Protein AF-A0A7K6TTL5-F1 (afdb_monomer_lite)

Secondary structure (DSSP, 8-state):
-PPPP--SHHHHHHTTTS-----------PPPPPHHHHHHHHHHHHHHHHHHHHHHHHHHHHHHHHHHHHHHH--S---------------------HHHHHHHHHHHHHHTT--TTS-TTB---HHHHHHHHHHH--S-HHHHHHHHHHHHHHHH-SS-SS-EEEE----TTSSHHHHHHHHHHHHBTTGGGSTTEEEEEHHHHS--GGGHHHHHHHHHHHHHHHHHH-SS-EEEEETGGGS-HHHHHHHHHHHH-TT--S-EEEE-

Organism: NCBI:txid48278

Structure (mmCIF, N/CA/C/O backbone):
data_AF-A0A7K6TTL5-F1
#
_entry.id   AF-A0A7K6TTL5-F1
#
loop_
_atom_site.group_PDB
_atom_site.id
_atom_site.type_symbol
_atom_site.label_atom_id
_atom_site.label_alt_id
_atom_site.label_comp_id
_atom_site.label_asym_id
_atom_site.label_entity_id
_atom_site.label_seq_id
_atom_site.pdbx_PDB_ins_code
_atom_site.Cartn_x
_atom_site.Cartn_y
_atom_site.Cartn_z
_atom_site.occupancy
_atom_site.B_iso_or_equiv
_atom_site.auth_seq_id
_atom_site.auth_comp_id
_atom_site.auth_asym_id
_atom_site.auth_atom_id
_atom_site.pdbx_PDB_model_num
ATOM 1 N N . MET A 1 1 ? 19.265 16.851 22.547 1.00 34.81 1 MET A N 1
ATOM 2 C CA . MET A 1 1 ? 19.343 17.288 23.956 1.00 34.81 1 MET A CA 1
ATOM 3 C C . MET A 1 1 ? 18.020 16.967 24.633 1.00 34.81 1 MET A C 1
ATOM 5 O O . MET A 1 1 ? 16.991 17.367 24.108 1.00 34.81 1 MET A O 1
ATOM 9 N N . GLY A 1 2 ? 18.035 16.167 25.700 1.00 37.69 2 GLY A N 1
ATOM 10 C CA . GLY A 1 2 ? 16.818 15.722 26.390 1.00 37.69 2 GLY A CA 1
ATOM 11 C C . GLY A 1 2 ? 16.237 16.778 27.342 1.00 37.69 2 GLY A C 1
ATOM 12 O O . GLY A 1 2 ? 16.968 17.676 27.758 1.00 37.69 2 GLY A O 1
ATOM 13 N N . PRO A 1 3 ? 14.954 16.673 27.723 1.00 40.59 3 PRO A N 1
ATOM 14 C CA . PRO A 1 3 ? 14.406 17.420 28.847 1.00 40.59 3 PRO A CA 1
ATOM 15 C C . PRO A 1 3 ? 14.587 16.632 30.157 1.00 40.59 3 PRO A C 1
ATOM 17 O O . PRO A 1 3 ? 14.200 15.469 30.267 1.00 40.59 3 PRO A O 1
ATOM 20 N N . GLY A 1 4 ? 15.229 17.274 31.136 1.00 36.03 4 GLY A N 1
ATOM 21 C CA . GLY A 1 4 ? 15.532 16.728 32.458 1.00 36.03 4 GLY A CA 1
ATOM 22 C C . GLY A 1 4 ? 14.333 16.709 33.413 1.00 36.03 4 GLY A C 1
ATOM 23 O O . GLY A 1 4 ? 13.454 17.566 33.362 1.00 36.03 4 GLY A O 1
ATOM 24 N N . LEU A 1 5 ? 14.342 15.715 34.304 1.00 43.56 5 LEU A N 1
ATOM 25 C CA . LEU A 1 5 ? 13.434 15.552 35.442 1.00 43.56 5 LEU A CA 1
ATOM 26 C C . LEU A 1 5 ? 13.510 16.736 36.433 1.00 43.56 5 LEU A C 1
ATOM 28 O O . LEU A 1 5 ? 14.611 17.209 36.726 1.00 43.56 5 LEU A O 1
ATOM 32 N N . PRO A 1 6 ? 12.402 17.109 37.104 1.00 40.69 6 PRO A N 1
ATOM 33 C CA . PRO A 1 6 ? 12.443 17.919 38.314 1.00 40.69 6 PRO A CA 1
ATOM 34 C C . PRO A 1 6 ? 12.624 17.002 39.538 1.00 40.69 6 PRO A C 1
ATOM 36 O O . PRO A 1 6 ? 11.660 16.511 40.117 1.00 40.69 6 PRO A O 1
ATOM 39 N N . SER A 1 7 ? 13.868 16.763 39.961 1.00 54.72 7 SER A N 1
ATOM 40 C CA . SER A 1 7 ? 14.176 16.044 41.206 1.00 54.72 7 SER A CA 1
ATOM 41 C C . SER A 1 7 ? 15.107 16.881 42.072 1.00 54.72 7 SER A C 1
ATOM 43 O O . SER A 1 7 ? 16.302 16.971 41.811 1.00 54.72 7 SER A O 1
ATOM 45 N N . ARG A 1 8 ? 14.533 17.541 43.086 1.00 51.81 8 ARG A N 1
ATOM 46 C CA . ARG A 1 8 ? 15.260 17.997 44.289 1.00 51.81 8 ARG A CA 1
ATOM 47 C C . ARG A 1 8 ? 14.328 18.453 45.412 1.00 51.81 8 ARG A C 1
ATOM 49 O O . ARG A 1 8 ? 14.649 18.224 46.567 1.00 51.81 8 ARG A O 1
ATOM 56 N N . ARG A 1 9 ? 13.139 18.994 45.109 1.00 49.66 9 ARG A N 1
ATOM 57 C CA . ARG A 1 9 ? 12.147 19.351 46.150 1.00 49.66 9 ARG A CA 1
ATOM 58 C C . ARG A 1 9 ? 11.321 18.162 46.659 1.00 49.66 9 ARG A C 1
ATOM 60 O O . ARG A 1 9 ? 10.958 18.148 47.826 1.00 49.66 9 ARG A O 1
ATOM 67 N N . LEU A 1 10 ? 11.106 17.134 45.831 1.00 45.53 10 LEU A N 1
ATOM 68 C CA . LEU A 1 10 ? 10.392 15.911 46.232 1.00 45.53 10 LEU A CA 1
ATOM 69 C C . LEU A 1 10 ? 11.265 14.962 47.084 1.00 45.53 10 LEU A C 1
ATOM 71 O O . LEU A 1 10 ? 10.753 14.253 47.942 1.00 45.53 10 LEU A O 1
ATOM 75 N N . LEU A 1 11 ? 12.592 15.002 46.903 1.00 47.41 11 LEU A N 1
ATOM 76 C CA . LEU A 1 11 ? 13.547 14.184 47.666 1.00 47.41 11 LEU A CA 1
ATOM 77 C C . LEU A 1 11 ? 13.734 14.691 49.113 1.00 47.41 11 LEU A C 1
ATOM 79 O O . LEU A 1 11 ? 13.979 13.900 50.019 1.00 47.41 11 LEU A O 1
ATOM 83 N N . LEU A 1 12 ? 13.552 15.998 49.343 1.00 46.50 12 LEU A N 1
ATOM 84 C CA . LEU A 1 12 ? 13.621 16.624 50.672 1.00 46.50 12 LEU A CA 1
ATOM 85 C C . LEU A 1 12 ? 12.409 16.296 51.563 1.00 46.50 12 LEU A C 1
ATOM 87 O O . LEU A 1 12 ? 12.557 16.268 52.780 1.00 46.50 12 LEU A O 1
ATOM 91 N N . LEU A 1 13 ? 11.240 15.982 50.985 1.00 44.56 13 LEU A N 1
ATOM 92 C CA . LEU A 1 13 ? 10.090 15.483 51.755 1.00 44.56 13 LEU A CA 1
ATOM 93 C C . LEU A 1 13 ? 10.217 13.994 52.118 1.00 44.56 13 LEU A C 1
ATOM 95 O O . LEU A 1 13 ? 9.715 13.585 53.162 1.00 44.56 13 LEU A O 1
ATOM 99 N N . LEU A 1 14 ? 10.907 13.189 51.300 1.00 41.97 14 LEU A N 1
ATOM 100 C CA . LEU A 1 14 ? 11.105 11.761 51.581 1.00 41.97 14 LEU A CA 1
ATOM 101 C C . LEU A 1 14 ? 12.129 11.508 52.701 1.00 41.97 14 LEU A C 1
ATOM 103 O O . LEU A 1 14 ? 11.973 10.558 53.464 1.00 41.97 14 LEU A O 1
ATOM 107 N N . LEU A 1 15 ? 13.140 12.372 52.843 1.00 44.88 15 LEU A N 1
ATOM 108 C CA . LEU A 1 15 ? 14.163 12.256 53.893 1.00 44.88 15 LEU A CA 1
ATOM 109 C C . LEU A 1 15 ? 13.660 12.643 55.296 1.00 44.88 15 LEU A C 1
ATOM 111 O O . LEU A 1 15 ? 14.263 12.239 56.283 1.00 44.88 15 LEU A O 1
ATOM 115 N N . LEU A 1 16 ? 12.541 13.368 55.411 1.00 47.59 16 LEU A N 1
ATOM 116 C CA . LEU A 1 16 ? 11.907 13.665 56.706 1.00 47.59 16 LEU A CA 1
ATOM 117 C C . LEU A 1 16 ? 11.002 12.526 57.212 1.00 47.59 16 LEU A C 1
ATOM 119 O O . LEU A 1 16 ? 10.618 12.532 58.379 1.00 47.59 16 LEU A O 1
ATOM 123 N N . LEU A 1 17 ? 10.667 11.549 56.360 1.00 41.97 17 LEU A N 1
ATOM 124 C CA . LEU A 1 17 ? 9.760 10.442 56.696 1.00 41.97 17 LEU A CA 1
ATOM 125 C C . LEU A 1 17 ? 10.470 9.099 56.923 1.00 41.97 17 LEU A C 1
ATOM 127 O O . LEU A 1 17 ? 9.837 8.152 57.385 1.00 41.97 17 LEU A O 1
ATOM 131 N N . LEU A 1 18 ? 11.772 9.000 56.641 1.00 43.81 18 LEU A N 1
ATOM 132 C CA . LEU A 1 18 ? 12.538 7.762 56.779 1.00 43.81 18 LEU A CA 1
ATOM 133 C C . LEU A 1 18 ? 13.934 8.043 57.345 1.00 43.81 18 LEU A C 1
ATOM 135 O O . LEU A 1 18 ? 14.844 8.408 56.609 1.00 43.81 18 LEU A O 1
ATOM 139 N N . GLY A 1 19 ? 14.118 7.788 58.642 1.00 33.59 19 GLY A N 1
ATOM 140 C CA . GLY A 1 19 ? 15.441 7.485 59.194 1.00 33.59 19 GLY A CA 1
ATOM 141 C C . GLY A 1 19 ? 15.866 8.349 60.373 1.00 33.59 19 GLY A C 1
ATOM 142 O O . GLY A 1 19 ? 16.403 9.437 60.209 1.00 33.59 19 GLY A O 1
ATOM 143 N N . GLY A 1 20 ? 15.710 7.801 61.575 1.00 28.89 20 GLY A N 1
ATOM 144 C CA . GLY A 1 20 ? 16.320 8.340 62.782 1.00 28.89 20 GLY A CA 1
ATOM 145 C C . GLY A 1 20 ? 16.523 7.249 63.825 1.00 28.89 20 GLY A C 1
ATOM 146 O O . GLY A 1 20 ? 15.851 7.251 64.849 1.00 28.89 20 GLY A O 1
ATOM 147 N N . SER A 1 21 ? 17.423 6.300 63.553 1.00 28.41 21 SER A N 1
ATOM 148 C CA . SER A 1 21 ? 17.993 5.406 64.568 1.00 28.41 21 SER A CA 1
ATOM 149 C C . SER A 1 21 ? 19.502 5.281 64.362 1.00 28.41 21 SER A C 1
ATOM 151 O O . SER A 1 21 ? 19.946 4.968 63.261 1.00 28.41 21 SER A O 1
ATOM 153 N N . GLY A 1 22 ? 20.252 5.496 65.446 1.00 27.97 22 GLY A N 1
ATOM 154 C CA . GLY A 1 22 ? 21.584 4.927 65.666 1.00 27.97 22 GLY A CA 1
ATOM 155 C C . GLY A 1 22 ? 22.776 5.707 65.111 1.00 27.97 22 GLY A C 1
ATOM 156 O O . GLY A 1 22 ? 23.234 5.440 64.009 1.00 27.97 22 GLY A O 1
ATOM 157 N N . GLY A 1 23 ? 23.356 6.588 65.931 1.00 27.84 23 GLY A N 1
ATOM 158 C CA . GLY A 1 23 ? 24.676 7.179 65.693 1.00 27.84 23 GLY A CA 1
ATOM 159 C C . GLY A 1 23 ? 25.321 7.626 67.004 1.00 27.84 23 GLY A C 1
ATOM 160 O O . GLY A 1 23 ? 24.987 8.675 67.541 1.00 27.84 23 GLY A O 1
ATOM 161 N N . GLN A 1 24 ? 26.201 6.783 67.539 1.00 28.22 24 GLN A N 1
ATOM 162 C CA . GLN A 1 24 ? 26.961 6.954 68.776 1.00 28.22 24 GLN A CA 1
ATOM 163 C C . GLN A 1 24 ? 28.137 7.923 68.535 1.00 28.22 24 GLN A C 1
ATOM 165 O O . GLN A 1 24 ? 28.932 7.697 67.628 1.00 28.22 24 GLN A O 1
ATOM 170 N N . GLY A 1 25 ? 28.258 8.993 69.331 1.00 26.98 25 GLY A N 1
ATOM 171 C CA . GLY A 1 25 ? 29.358 9.957 69.202 1.00 26.98 25 GLY A CA 1
ATOM 172 C C . GLY A 1 25 ? 29.385 11.044 70.283 1.00 26.98 25 GLY A C 1
ATOM 173 O O . GLY A 1 25 ? 28.651 12.018 70.205 1.00 26.98 25 GLY A O 1
ATOM 174 N N . SER A 1 26 ? 30.275 10.845 71.262 1.00 28.95 26 SER A N 1
ATOM 175 C CA . SER A 1 26 ? 30.998 11.829 72.095 1.00 28.95 26 SER A CA 1
ATOM 176 C C . SER A 1 26 ? 30.256 12.935 72.879 1.00 28.95 26 SER A C 1
ATOM 178 O O . SER A 1 26 ? 29.696 13.881 72.335 1.00 28.95 26 SER A O 1
ATOM 180 N N . ARG A 1 27 ? 30.431 12.836 74.208 1.00 31.16 27 ARG A N 1
ATOM 181 C CA . ARG A 1 27 ? 30.258 13.826 75.290 1.00 31.16 27 ARG A CA 1
ATOM 182 C C . ARG A 1 27 ? 30.402 15.303 74.882 1.00 31.16 27 ARG A C 1
ATOM 184 O O . ARG A 1 27 ? 31.494 15.763 74.567 1.00 31.16 27 ARG A O 1
ATOM 191 N N . GLY A 1 28 ? 29.324 16.050 75.105 1.00 28.70 28 GLY A N 1
ATOM 192 C CA . GLY A 1 28 ? 29.318 17.485 75.383 1.00 28.70 28 GLY A CA 1
ATOM 193 C C . GLY A 1 28 ? 28.151 17.781 76.326 1.00 28.70 28 GLY A C 1
ATOM 194 O O . GLY A 1 28 ? 26.996 17.533 75.984 1.00 28.70 28 GLY A O 1
ATOM 195 N N . THR A 1 29 ? 28.456 18.210 77.546 1.00 34.69 29 THR A N 1
ATOM 196 C CA . THR A 1 29 ? 27.521 18.443 78.655 1.00 34.69 29 THR A CA 1
ATOM 197 C C . THR A 1 29 ? 26.552 19.581 78.312 1.00 34.69 29 THR A C 1
ATOM 199 O O . THR A 1 29 ? 26.979 20.722 78.153 1.00 34.69 29 THR A O 1
ATOM 202 N N . ARG A 1 30 ? 25.249 19.287 78.194 1.00 32.94 30 ARG A N 1
ATOM 203 C CA . ARG A 1 30 ? 24.174 20.296 78.144 1.00 32.94 30 ARG A CA 1
ATOM 204 C C . ARG A 1 30 ? 23.503 20.402 79.522 1.00 32.94 30 ARG A C 1
ATOM 206 O O . ARG A 1 30 ? 23.400 19.378 80.198 1.00 32.94 30 ARG A O 1
ATOM 213 N N . PRO A 1 31 ? 23.080 21.606 79.947 1.00 40.47 31 PRO A N 1
ATOM 214 C CA . PRO A 1 31 ? 22.427 21.812 81.238 1.00 40.47 31 PRO A CA 1
ATOM 215 C C . PRO A 1 31 ? 21.051 21.119 81.277 1.00 40.47 31 PRO A C 1
ATOM 217 O O . PRO A 1 31 ? 20.490 20.833 80.214 1.00 40.47 31 PRO A O 1
ATOM 220 N N . PRO A 1 32 ? 20.511 20.814 82.473 1.00 40.72 32 PRO A N 1
ATOM 221 C CA . PRO A 1 32 ? 19.217 20.151 82.594 1.00 40.72 32 PRO A CA 1
ATOM 222 C C . PRO A 1 32 ? 18.097 21.038 82.015 1.00 40.72 32 PRO A C 1
ATOM 224 O O . PRO A 1 32 ? 18.142 22.257 82.205 1.00 40.72 32 PRO A O 1
ATOM 227 N N . PRO A 1 33 ? 17.109 20.458 81.308 1.00 39.22 33 PRO A N 1
ATOM 228 C CA . PRO A 1 33 ? 15.993 21.219 80.763 1.00 39.22 33 PRO A CA 1
ATOM 229 C C . PRO A 1 33 ? 15.114 21.774 81.888 1.00 39.22 33 PRO A C 1
ATOM 231 O O . PRO A 1 33 ? 14.933 21.141 82.930 1.00 39.22 33 PRO A O 1
ATOM 234 N N . GLY A 1 34 ? 14.589 22.982 81.682 1.00 39.97 34 GLY A N 1
ATOM 235 C CA . GLY A 1 34 ? 13.719 23.652 82.645 1.00 39.97 34 GLY A CA 1
ATOM 236 C C . GLY A 1 34 ? 12.295 23.066 82.666 1.00 39.97 34 GLY A C 1
ATOM 237 O O . GLY A 1 34 ? 11.869 22.455 81.683 1.00 39.97 34 GLY A O 1
ATOM 238 N N . PRO A 1 35 ? 11.512 23.306 83.738 1.00 39.72 35 PRO A N 1
ATOM 239 C CA . PRO A 1 35 ? 10.173 22.726 83.936 1.00 39.72 35 PRO A CA 1
ATOM 240 C C . PRO A 1 35 ? 9.181 22.967 82.784 1.00 39.72 35 PRO A C 1
ATOM 242 O O . PRO A 1 35 ? 8.291 22.157 82.540 1.00 39.72 35 PRO A O 1
ATOM 245 N N . TRP A 1 36 ? 9.363 24.055 82.034 1.00 38.09 36 TRP A N 1
ATOM 246 C CA . TRP A 1 36 ? 8.477 24.485 80.949 1.00 38.09 36 TRP A CA 1
ATOM 247 C C . TRP A 1 36 ? 8.732 23.762 79.607 1.00 38.09 36 TRP A C 1
ATOM 249 O O . TRP A 1 36 ? 7.878 23.797 78.723 1.00 38.09 36 TRP A O 1
ATOM 259 N N . GLU A 1 37 ? 9.872 23.074 79.440 1.00 37.12 37 GLU A N 1
ATOM 260 C CA . GLU A 1 37 ? 10.184 22.274 78.237 1.00 37.12 37 GLU A CA 1
ATOM 261 C C . GLU A 1 37 ? 9.675 20.824 78.341 1.00 37.12 37 GLU A C 1
ATOM 263 O O . GLU A 1 37 ? 9.347 20.200 77.326 1.00 37.12 37 GLU A O 1
ATOM 268 N N . GLU A 1 38 ? 9.520 20.291 79.559 1.00 43.75 38 GLU A N 1
ATOM 269 C CA . GLU A 1 38 ? 8.966 18.947 79.781 1.00 43.75 38 GLU A CA 1
ATOM 270 C C . GLU A 1 38 ? 7.445 18.879 79.570 1.00 43.75 38 GLU A C 1
ATOM 272 O O . GLU A 1 38 ? 6.924 17.854 79.114 1.00 43.75 38 GLU A O 1
ATOM 277 N N . GLU A 1 39 ? 6.717 19.962 79.854 1.00 42.91 39 GLU A N 1
ATOM 278 C CA . GLU A 1 39 ? 5.260 20.016 79.688 1.00 42.91 39 GLU A CA 1
ATOM 279 C C . GLU A 1 39 ? 4.841 20.082 78.212 1.00 42.91 39 GLU A C 1
ATOM 281 O O . GLU A 1 39 ? 3.915 19.376 77.796 1.00 42.91 39 GLU A O 1
ATOM 286 N N . GLY A 1 40 ? 5.573 20.843 77.389 1.00 47.25 40 GLY A N 1
ATOM 287 C CA . GLY A 1 40 ? 5.339 20.929 75.944 1.00 47.25 40 GLY A CA 1
ATOM 288 C C . GLY A 1 40 ? 5.577 19.595 75.228 1.00 47.25 40 GLY A C 1
ATOM 289 O O . GLY A 1 40 ? 4.748 19.150 74.428 1.00 47.25 40 GLY A O 1
ATOM 290 N N . ALA A 1 41 ? 6.660 18.890 75.575 1.00 51.88 41 ALA A N 1
ATOM 291 C CA . ALA A 1 41 ? 6.960 17.566 75.026 1.00 51.88 41 ALA A CA 1
ATOM 292 C C . ALA A 1 41 ? 5.911 16.509 75.426 1.00 51.88 41 ALA A C 1
ATOM 294 O O . ALA A 1 41 ? 5.585 15.617 74.634 1.00 51.88 41 ALA A O 1
ATOM 295 N N . ARG A 1 42 ? 5.340 16.622 76.634 1.00 51.62 42 ARG A N 1
ATOM 296 C CA . ARG A 1 42 ? 4.280 15.739 77.146 1.00 51.62 42 ARG A CA 1
ATOM 297 C C . ARG A 1 42 ? 2.953 15.952 76.420 1.00 51.62 42 ARG A C 1
ATOM 299 O O . ARG A 1 42 ? 2.316 14.973 76.030 1.00 51.62 42 ARG A O 1
ATOM 306 N N . TRP A 1 43 ? 2.577 17.206 76.166 1.00 47.56 43 TRP A N 1
ATOM 307 C CA . TRP A 1 43 ? 1.372 17.562 75.408 1.00 47.56 43 TRP A CA 1
ATOM 308 C C . TRP A 1 43 ? 1.431 17.097 73.951 1.00 47.56 43 TRP A C 1
ATOM 310 O O . TRP A 1 43 ? 0.473 16.511 73.441 1.00 47.56 43 TRP A O 1
ATOM 320 N N . VAL A 1 44 ? 2.574 17.290 73.288 1.00 55.62 44 VAL A N 1
ATOM 321 C CA . VAL A 1 44 ? 2.788 16.822 71.910 1.00 55.62 44 VAL A CA 1
ATOM 322 C C . VAL A 1 44 ? 2.745 15.293 71.840 1.00 55.62 44 VAL A C 1
ATOM 324 O O . VAL A 1 44 ? 2.096 14.742 70.950 1.00 55.62 44 VAL A O 1
ATOM 327 N N . ARG A 1 45 ? 3.352 14.591 72.808 1.00 61.28 45 ARG A N 1
ATOM 328 C CA . ARG A 1 45 ? 3.333 13.120 72.875 1.00 61.28 45 ARG A CA 1
ATOM 329 C C . ARG A 1 45 ? 1.928 12.568 73.136 1.00 61.28 45 ARG A C 1
ATOM 331 O O . ARG A 1 45 ? 1.526 11.614 72.477 1.00 61.28 45 ARG A O 1
ATOM 338 N N . ALA A 1 46 ? 1.157 13.194 74.026 1.00 66.06 46 ALA A N 1
ATOM 339 C CA . ALA A 1 46 ? -0.230 12.809 74.295 1.00 66.06 46 ALA A CA 1
ATOM 340 C C . ALA A 1 46 ? -1.133 13.006 73.065 1.00 66.06 46 ALA A C 1
ATOM 342 O O . ALA A 1 46 ? -1.933 12.133 72.727 1.00 66.06 46 ALA A O 1
ATOM 343 N N . ARG A 1 47 ? -0.964 14.123 72.346 1.00 61.09 47 ARG A N 1
ATOM 344 C CA . ARG A 1 47 ? -1.712 14.417 71.117 1.00 61.09 47 ARG A CA 1
ATOM 345 C C . ARG A 1 47 ? -1.320 13.478 69.971 1.00 61.09 47 ARG A C 1
ATOM 347 O O . ARG A 1 47 ? -2.194 13.036 69.229 1.00 61.09 47 ARG A O 1
ATOM 354 N N . TYR A 1 48 ? -0.043 13.110 69.870 1.00 51.12 48 TYR A N 1
ATOM 355 C CA . TYR A 1 48 ? 0.444 12.108 68.919 1.00 51.12 48 TYR A CA 1
ATOM 356 C C . TYR A 1 48 ? -0.133 10.713 69.202 1.00 51.12 48 TYR A C 1
ATOM 358 O O . TYR A 1 48 ? -0.640 10.067 68.288 1.00 51.12 48 TYR A O 1
ATOM 366 N N . GLU A 1 49 ? -0.148 10.268 70.462 1.00 68.62 49 GLU A N 1
ATOM 367 C CA . GLU A 1 49 ? -0.740 8.977 70.843 1.00 68.62 49 GLU A CA 1
ATOM 368 C C . GLU A 1 49 ? -2.268 8.946 70.653 1.00 68.62 49 GLU A C 1
ATOM 370 O O . GLU A 1 49 ? -2.825 7.931 70.227 1.00 68.62 49 GLU A O 1
ATOM 375 N N . ALA A 1 50 ? -2.962 10.067 70.873 1.00 64.81 50 ALA A N 1
ATOM 376 C CA . ALA A 1 50 ? -4.393 10.184 70.588 1.00 64.81 50 ALA A CA 1
ATOM 377 C C . ALA A 1 50 ? -4.694 10.075 69.081 1.00 64.81 50 ALA A C 1
ATOM 379 O O . ALA A 1 50 ? -5.583 9.323 68.678 1.00 64.81 50 ALA A O 1
ATOM 380 N N . VAL A 1 51 ? -3.916 10.764 68.239 1.00 58.34 51 VAL A N 1
ATOM 381 C CA . VAL A 1 51 ? -4.039 10.685 66.773 1.00 58.34 51 VAL A CA 1
ATOM 382 C C . VAL A 1 51 ? -3.670 9.288 66.265 1.00 58.34 51 VAL A C 1
ATOM 384 O O . VAL A 1 51 ? -4.354 8.752 65.397 1.00 58.34 51 VAL A O 1
ATOM 387 N N . LYS A 1 52 ? -2.658 8.640 66.852 1.00 59.91 52 LYS A N 1
ATOM 388 C CA . LYS A 1 52 ? -2.261 7.261 66.535 1.00 59.91 52 LYS A CA 1
ATOM 389 C C . LYS A 1 52 ? -3.350 6.245 66.885 1.00 59.91 52 LYS A C 1
ATOM 391 O O . LYS A 1 52 ? -3.596 5.338 66.093 1.00 59.91 52 LYS A O 1
ATOM 396 N N . LYS A 1 53 ? -4.055 6.412 68.011 1.00 64.75 53 LYS A N 1
ATOM 397 C CA . LYS A 1 53 ? -5.230 5.587 68.350 1.00 64.75 53 LYS A CA 1
ATOM 398 C C . LYS A 1 53 ? -6.376 5.771 67.352 1.00 64.75 53 LYS A C 1
ATOM 400 O O . LYS A 1 53 ? -6.963 4.780 66.926 1.00 64.75 53 LYS A O 1
ATOM 405 N N . GLN A 1 54 ? -6.659 7.008 66.941 1.00 57.94 54 GLN A N 1
ATOM 406 C CA . GLN A 1 54 ? -7.703 7.306 65.951 1.00 57.94 54 GLN A CA 1
ATOM 407 C C . GLN A 1 54 ? -7.353 6.741 64.563 1.00 57.94 54 GLN A C 1
ATOM 409 O O . GLN A 1 54 ? -8.177 6.080 63.936 1.00 57.94 54 GLN A O 1
ATOM 414 N N . LEU A 1 55 ? -6.102 6.892 64.117 1.00 48.38 55 LEU A N 1
ATOM 415 C CA . LEU A 1 55 ? -5.604 6.293 62.873 1.00 48.38 55 LEU A CA 1
ATOM 416 C C . LEU A 1 55 ? -5.561 4.759 62.935 1.00 48.38 55 LEU A C 1
ATOM 418 O O . LEU A 1 55 ? -5.807 4.102 61.928 1.00 48.38 55 LEU A O 1
ATOM 422 N N . GLY A 1 56 ? -5.299 4.177 64.109 1.00 50.69 56 GLY A N 1
ATOM 423 C CA . GLY A 1 56 ? -5.386 2.735 64.344 1.00 50.69 56 GLY A CA 1
ATOM 424 C C . GLY A 1 56 ? -6.813 2.197 64.205 1.00 50.69 56 GLY A C 1
ATOM 425 O O . GLY A 1 56 ? -7.004 1.146 63.596 1.00 50.69 56 GLY A O 1
ATOM 426 N N . ALA A 1 57 ? -7.814 2.940 64.688 1.00 56.41 57 ALA A N 1
ATOM 427 C CA . ALA A 1 57 ? -9.227 2.595 64.529 1.00 56.41 57 ALA A CA 1
ATOM 428 C C . ALA A 1 57 ? -9.685 2.703 63.063 1.00 56.41 57 ALA A C 1
ATOM 430 O O . ALA A 1 57 ? -10.307 1.778 62.544 1.00 56.41 57 ALA A O 1
ATOM 431 N N . VAL A 1 58 ? -9.293 3.769 62.354 1.00 53.81 58 VAL A N 1
ATOM 432 C CA . VAL A 1 58 ? -9.562 3.919 60.909 1.00 53.81 58 VAL A CA 1
ATOM 433 C C . VAL A 1 58 ? -8.835 2.841 60.091 1.00 53.81 58 VAL A C 1
ATOM 435 O O . VAL A 1 58 ? -9.396 2.279 59.150 1.00 53.8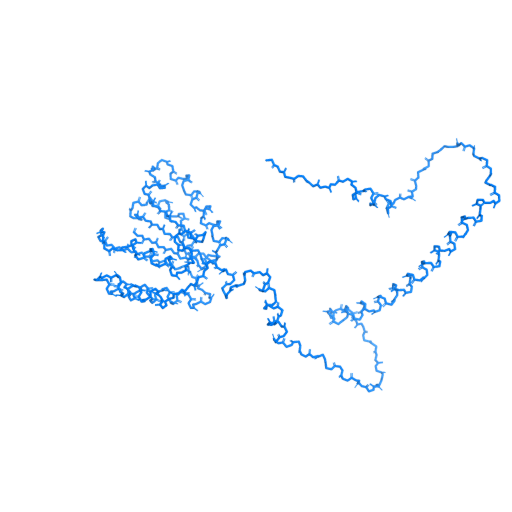1 58 VAL A O 1
ATOM 438 N N . GLY A 1 59 ? -7.611 2.482 60.485 1.00 52.69 59 GLY A N 1
ATOM 439 C CA . GLY A 1 59 ? -6.849 1.386 59.891 1.00 52.69 59 GLY A CA 1
ATOM 440 C C . GLY A 1 59 ? -7.481 0.010 60.126 1.00 52.69 59 GLY A C 1
ATOM 441 O O . GLY A 1 59 ? -7.429 -0.835 59.236 1.00 52.69 59 GLY A O 1
ATOM 442 N N . ALA A 1 60 ? -8.110 -0.216 61.282 1.00 58.22 60 ALA A N 1
ATOM 443 C CA . ALA A 1 60 ? -8.806 -1.464 61.598 1.00 58.22 60 ALA A CA 1
ATOM 444 C C . ALA A 1 60 ? -10.106 -1.627 60.791 1.00 58.22 60 ALA A C 1
ATOM 446 O O . ALA A 1 60 ? -10.341 -2.697 60.229 1.00 58.22 60 ALA A O 1
ATOM 447 N N . VAL A 1 61 ? -10.893 -0.553 60.652 1.00 58.22 61 VAL A N 1
ATOM 448 C CA . VAL A 1 61 ? -12.110 -0.535 59.817 1.00 58.22 61 VAL A CA 1
ATOM 449 C C . VAL A 1 61 ? -11.760 -0.725 58.336 1.00 58.22 61 VAL A C 1
ATOM 451 O O . VAL A 1 61 ? -12.405 -1.502 57.632 1.00 58.22 61 VAL A O 1
ATOM 454 N N . SER A 1 62 ? -10.677 -0.092 57.875 1.00 61.72 62 SER A N 1
ATOM 455 C CA . SER A 1 62 ? -10.148 -0.273 56.518 1.00 61.72 62 SER A CA 1
ATOM 456 C C . SER A 1 62 ? -9.709 -1.721 56.266 1.00 61.72 62 SER A C 1
ATOM 458 O O . SER A 1 62 ? -10.061 -2.301 55.241 1.00 61.72 62 SER A O 1
ATOM 460 N N . ARG A 1 63 ? -9.017 -2.366 57.217 1.00 60.31 63 ARG A N 1
ATOM 461 C CA . ARG A 1 63 ? -8.583 -3.768 57.071 1.00 60.31 63 ARG A CA 1
ATOM 462 C C . ARG A 1 63 ? -9.743 -4.745 56.927 1.00 60.31 63 ARG A C 1
ATOM 464 O O . ARG A 1 63 ? -9.643 -5.628 56.085 1.00 60.31 63 ARG A O 1
ATOM 471 N N . GLN A 1 64 ? -10.828 -4.587 57.685 1.00 64.88 64 GLN A N 1
ATOM 472 C CA . GLN A 1 64 ? -12.001 -5.462 57.543 1.00 64.88 64 GLN A CA 1
ATOM 473 C C . GLN A 1 64 ? -12.661 -5.310 56.170 1.00 64.88 64 GLN A C 1
ATOM 475 O O . GLN A 1 64 ? -13.027 -6.306 55.546 1.00 64.88 64 GLN A O 1
ATOM 480 N N . TYR A 1 65 ? -12.744 -4.079 55.660 1.00 69.19 65 TYR A N 1
ATOM 481 C CA . TYR A 1 65 ? -13.257 -3.822 54.318 1.00 69.19 65 TYR A CA 1
ATOM 482 C C . TYR A 1 65 ? -12.359 -4.439 53.234 1.00 69.19 65 TYR A C 1
ATOM 484 O O . TYR A 1 65 ? -12.851 -5.137 52.349 1.00 69.19 65 TYR A O 1
ATOM 492 N N . TRP A 1 66 ? -11.037 -4.259 53.338 1.00 60.56 66 TRP A N 1
ATOM 493 C CA . TRP A 1 66 ? -10.071 -4.831 52.394 1.00 60.56 66 TRP A CA 1
ATOM 494 C C . TRP A 1 66 ? -9.978 -6.357 52.469 1.00 60.56 66 TRP A C 1
ATOM 496 O O . TRP A 1 66 ? -9.785 -6.986 51.436 1.00 60.56 66 TRP A O 1
ATOM 506 N N . GLN A 1 67 ? -10.166 -6.970 53.640 1.00 66.88 67 GLN A N 1
ATOM 507 C CA . GLN A 1 67 ? -10.239 -8.428 53.791 1.00 66.88 67 GLN A CA 1
ATOM 508 C C . GLN A 1 67 ? -11.50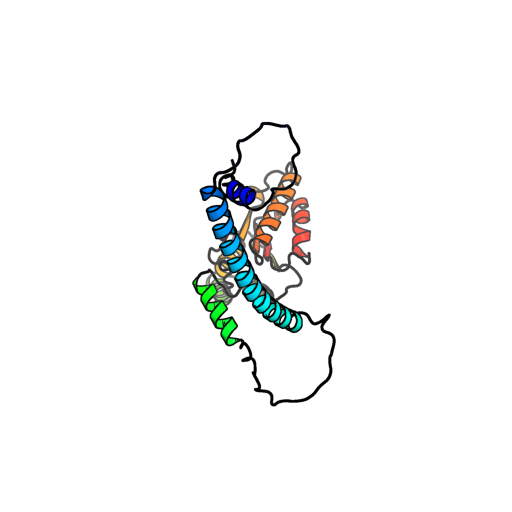6 -9.004 53.146 1.00 66.88 67 GLN A C 1
ATOM 510 O O . GLN A 1 67 ? -11.428 -10.009 52.443 1.00 66.88 67 GLN A O 1
ATOM 515 N N . TYR A 1 68 ? -12.654 -8.339 53.315 1.00 70.62 68 TYR A N 1
ATOM 516 C CA . TYR A 1 68 ? -13.898 -8.724 52.644 1.00 70.62 68 TYR A CA 1
ATOM 517 C C . TYR A 1 68 ? -13.777 -8.614 51.117 1.00 70.62 68 TYR A C 1
ATOM 519 O O . TYR A 1 68 ? -14.152 -9.533 50.392 1.00 70.62 68 TYR A O 1
ATOM 527 N N . LEU A 1 69 ? -13.201 -7.515 50.622 1.00 65.44 69 LEU A N 1
ATOM 528 C CA . LEU A 1 69 ? -12.966 -7.307 49.191 1.00 65.44 69 LEU A CA 1
ATOM 529 C C . LEU A 1 69 ? -11.945 -8.301 48.624 1.00 65.44 69 LEU A C 1
ATOM 531 O O . LEU A 1 69 ? -12.167 -8.837 47.542 1.00 65.44 69 LEU A O 1
ATOM 535 N N . ALA A 1 70 ? -10.875 -8.597 49.364 1.00 63.38 70 ALA A N 1
ATOM 536 C CA . ALA A 1 70 ? -9.869 -9.575 48.966 1.00 63.38 70 ALA A CA 1
ATOM 537 C C . ALA A 1 70 ? -10.447 -10.997 48.877 1.00 63.38 70 ALA A C 1
ATOM 539 O O . ALA A 1 70 ? -10.268 -11.620 47.838 1.00 63.38 70 ALA A O 1
ATOM 540 N N . CYS A 1 71 ? -11.215 -11.475 49.872 1.00 67.62 71 CYS A N 1
ATOM 541 C CA . CYS A 1 71 ? -11.884 -12.790 49.787 1.00 67.62 71 CYS A CA 1
ATOM 542 C C . CYS A 1 71 ? -12.927 -12.848 48.651 1.00 67.62 71 CYS A C 1
ATOM 544 O O . CYS A 1 71 ? -13.211 -13.925 48.133 1.00 67.62 71 CYS A O 1
ATOM 546 N N . ARG A 1 72 ? -13.533 -11.714 48.258 1.00 65.50 72 ARG A N 1
ATOM 547 C CA . ARG A 1 72 ? -14.536 -11.671 47.175 1.00 65.50 72 ARG A CA 1
ATOM 548 C C . ARG A 1 72 ? -13.915 -11.627 45.774 1.00 65.50 72 ARG A C 1
ATOM 550 O O . ARG A 1 72 ? -14.589 -11.984 44.813 1.00 65.50 72 ARG A O 1
ATOM 557 N N . VAL A 1 73 ? -12.666 -11.171 45.656 1.00 63.69 73 VAL A N 1
ATOM 558 C CA . VAL A 1 73 ? -11.949 -11.020 44.376 1.00 63.69 73 VAL A CA 1
ATOM 559 C C . VAL A 1 73 ? -10.932 -12.145 44.148 1.00 63.69 73 VAL A C 1
ATOM 561 O O . VAL A 1 73 ? -10.731 -12.545 43.006 1.00 63.69 73 VAL A O 1
ATOM 564 N N . TRP A 1 74 ? -10.324 -12.688 45.204 1.00 53.44 74 TRP A N 1
ATOM 565 C CA . TRP A 1 74 ? -9.338 -13.770 45.138 1.00 53.44 74 TRP A CA 1
ATOM 566 C C . TRP A 1 74 ? -9.797 -14.951 46.000 1.00 53.44 74 TRP A C 1
ATOM 568 O O . TRP A 1 74 ? -10.001 -14.806 47.202 1.00 53.44 74 TRP A O 1
ATOM 578 N N . GLN A 1 75 ? -9.984 -16.120 45.381 1.00 45.47 75 GLN A N 1
ATOM 579 C CA . GLN A 1 75 ? -10.698 -17.246 45.998 1.00 45.47 75 GLN A CA 1
ATOM 580 C C . GLN A 1 75 ? -9.824 -18.210 46.822 1.00 45.47 75 GLN A C 1
ATOM 582 O O . GLN A 1 75 ? -10.359 -19.126 47.440 1.00 45.47 75 GLN A O 1
ATOM 587 N N . GLU A 1 76 ? -8.503 -18.033 46.876 1.00 42.25 76 GLU A N 1
ATOM 588 C CA . GLU A 1 76 ? -7.622 -18.976 47.579 1.00 42.25 76 GLU A CA 1
ATOM 589 C C . GLU A 1 76 ? -7.174 -18.431 48.941 1.00 42.25 76 GLU A C 1
ATOM 591 O O . GLU A 1 76 ? -6.246 -17.629 49.030 1.00 42.25 76 GLU A O 1
ATOM 596 N N . GLY A 1 77 ? -7.848 -18.874 50.012 1.00 47.31 77 GLY A N 1
ATOM 597 C CA . GLY A 1 77 ? -7.346 -18.716 51.385 1.00 47.31 77 GLY A CA 1
ATOM 598 C C . GLY A 1 77 ? -8.364 -18.466 52.503 1.00 47.31 77 GLY A C 1
ATOM 599 O O . GLY A 1 77 ? -7.943 -18.296 53.645 1.00 47.31 77 GLY A O 1
ATOM 600 N N . CYS A 1 78 ? -9.674 -18.431 52.243 1.00 56.09 78 CYS A N 1
ATOM 601 C CA . CYS A 1 78 ? -10.654 -18.124 53.294 1.00 56.09 78 CYS A CA 1
ATOM 602 C C . CYS A 1 78 ? -11.202 -19.435 53.905 1.00 56.09 78 CYS A C 1
ATOM 604 O O . CYS A 1 78 ? -12.004 -20.129 53.288 1.00 56.09 78 CYS A O 1
ATOM 606 N N . GLN A 1 79 ? -10.712 -19.803 55.099 1.00 40.00 79 GLN A N 1
ATOM 607 C CA . GLN A 1 79 ? -11.138 -20.993 55.855 1.00 40.00 79 GLN A CA 1
ATOM 608 C C . GLN A 1 79 ? -12.617 -20.912 56.266 1.00 40.00 79 GLN A C 1
ATOM 610 O O . GLN A 1 79 ? -13.066 -19.913 56.827 1.00 40.00 79 GLN A O 1
ATOM 615 N N . GLU A 1 80 ? -13.353 -21.995 56.016 1.00 42.19 80 GLU A N 1
ATOM 616 C CA . GLU A 1 80 ? -14.763 -22.165 56.370 1.00 42.19 80 GLU A CA 1
ATOM 617 C C . GLU A 1 80 ? -14.954 -22.323 57.890 1.00 42.19 80 GLU A C 1
ATOM 619 O O . GLU A 1 80 ? -14.395 -23.227 58.512 1.00 42.19 80 GLU A O 1
ATOM 624 N N . GLN A 1 81 ? -15.811 -21.492 58.491 1.00 32.28 81 GLN A N 1
ATOM 625 C CA . GLN A 1 81 ? -16.468 -21.802 59.766 1.00 32.28 81 GLN A CA 1
ATOM 626 C C . GLN A 1 81 ? -17.989 -21.875 59.549 1.00 32.28 81 GLN A C 1
ATOM 628 O O . GLN A 1 81 ? -18.573 -21.024 58.878 1.00 32.28 81 GLN A O 1
ATOM 633 N N . LYS A 1 82 ? -18.593 -22.950 60.075 1.00 29.89 82 LYS A N 1
ATOM 634 C CA . LYS A 1 82 ? -19.966 -23.432 59.832 1.00 29.89 82 LYS A CA 1
ATOM 635 C C . LYS A 1 82 ? -21.072 -22.579 60.492 1.00 29.89 82 LYS A C 1
ATOM 637 O O . LYS A 1 82 ? -20.946 -22.215 61.653 1.00 29.89 82 LYS A O 1
ATOM 642 N N . GLU A 1 83 ? -22.135 -22.360 59.702 1.00 31.42 83 GLU A N 1
ATOM 643 C CA . GLU A 1 83 ? -23.594 -22.160 59.945 1.00 31.42 83 GLU A CA 1
ATOM 644 C C . GLU A 1 83 ? -24.126 -21.742 61.335 1.00 31.42 83 GLU A C 1
ATOM 646 O O . GLU A 1 83 ? -23.811 -22.354 62.346 1.00 31.42 83 GLU A O 1
ATOM 651 N N . GLN A 1 84 ? -25.038 -20.757 61.438 1.00 26.80 84 GLN A N 1
ATOM 652 C CA . GLN A 1 84 ? -26.483 -20.915 61.141 1.00 26.80 84 GLN A CA 1
ATOM 653 C C . GLN A 1 84 ? -27.239 -19.579 60.824 1.00 26.80 84 GLN A C 1
ATOM 655 O O . GLN A 1 84 ? -26.669 -18.501 60.980 1.00 26.80 84 GLN A O 1
ATOM 660 N N . PRO A 1 85 ? -28.500 -19.631 60.318 1.00 35.75 85 PRO A N 1
ATOM 661 C CA . PRO A 1 85 ? -29.018 -18.760 59.255 1.00 35.75 85 PRO A CA 1
ATOM 662 C C . PRO A 1 85 ? -29.841 -17.548 59.728 1.00 35.75 85 PRO A C 1
ATOM 664 O O . PRO A 1 85 ? -30.680 -17.642 60.619 1.00 35.75 85 PRO A O 1
ATOM 667 N N . SER A 1 86 ? -29.685 -16.421 59.032 1.00 27.50 86 SER A N 1
ATOM 668 C CA . SER A 1 86 ? -30.542 -15.234 59.146 1.00 27.50 86 SER A CA 1
ATOM 669 C C . SER A 1 86 ? -30.860 -14.673 57.744 1.00 27.50 86 SER A C 1
ATOM 671 O O . SER A 1 86 ? -30.123 -14.948 56.788 1.00 27.50 86 SER A O 1
ATOM 673 N N . PRO A 1 87 ? -32.013 -13.998 57.559 1.00 31.91 87 PRO A N 1
ATOM 674 C CA . PRO A 1 87 ? -32.644 -13.830 56.253 1.00 31.91 87 PRO A CA 1
ATOM 675 C C . PRO A 1 87 ? -31.795 -12.935 55.354 1.00 31.91 87 PRO A C 1
ATOM 677 O O . PRO A 1 87 ? -31.490 -11.798 55.703 1.00 31.91 87 PRO A O 1
ATOM 680 N N . ARG A 1 88 ? -31.420 -13.457 54.183 1.00 31.05 88 ARG A N 1
ATOM 681 C CA . ARG A 1 88 ? -30.658 -12.731 53.163 1.00 31.05 88 ARG A CA 1
ATOM 682 C C . ARG A 1 88 ? -31.474 -11.516 52.694 1.00 31.05 88 ARG A C 1
ATOM 684 O O . ARG A 1 88 ? -32.494 -11.728 52.039 1.00 31.05 88 ARG A O 1
ATOM 691 N N . PRO A 1 89 ? -31.027 -10.262 52.888 1.00 35.62 89 PRO A N 1
ATOM 692 C CA . PRO A 1 89 ? -31.389 -9.218 51.950 1.00 35.62 89 PRO A CA 1
ATOM 693 C C . PRO A 1 89 ? -30.603 -9.554 50.686 1.00 35.62 89 PRO A C 1
ATOM 695 O O . PRO A 1 89 ? -29.373 -9.463 50.655 1.00 35.62 89 PRO A O 1
ATOM 698 N N . GLY A 1 90 ? -31.308 -10.060 49.679 1.00 36.06 90 GLY A N 1
ATOM 699 C CA . GLY A 1 90 ? -30.752 -10.303 48.360 1.00 36.06 90 GLY A CA 1
ATOM 700 C C . GLY A 1 90 ? -30.283 -8.985 47.764 1.00 36.06 90 GLY A C 1
ATOM 701 O O . GLY A 1 90 ? -31.037 -8.309 47.076 1.00 36.06 90 GLY A O 1
ATOM 702 N N . TRP A 1 91 ? -29.027 -8.623 48.009 1.00 33.19 91 TRP A N 1
ATOM 703 C CA . TRP A 1 91 ? -28.328 -7.664 47.172 1.00 33.19 91 TRP A CA 1
ATOM 704 C C . TRP A 1 91 ? -28.007 -8.388 45.870 1.00 33.19 91 TRP A C 1
ATOM 706 O O . TRP A 1 91 ? -26.922 -8.942 45.686 1.00 33.19 91 TRP A O 1
ATOM 716 N N . SER A 1 92 ? -28.989 -8.424 44.973 1.00 41.22 92 SER A N 1
ATOM 717 C CA . SER A 1 92 ? -28.718 -8.549 43.553 1.00 41.22 92 SER A CA 1
ATOM 718 C C . SER A 1 92 ? -27.787 -7.393 43.205 1.00 41.22 92 SER A C 1
ATOM 720 O O . SER A 1 92 ? -28.219 -6.240 43.163 1.00 41.22 92 SER A O 1
ATOM 722 N N . LEU A 1 93 ? -26.495 -7.685 43.025 1.00 41.97 93 LEU A N 1
ATOM 723 C CA . LEU A 1 93 ? -25.619 -6.778 42.295 1.00 41.97 93 LEU A CA 1
ATOM 724 C C . LEU A 1 93 ? -26.373 -6.453 41.004 1.00 41.97 93 LEU A C 1
ATOM 726 O O . LEU A 1 93 ? -26.743 -7.407 40.307 1.00 41.97 93 LEU A O 1
ATOM 730 N N . PRO A 1 94 ? -26.679 -5.174 40.709 1.00 46.06 94 PRO A N 1
ATOM 731 C CA . PRO A 1 94 ? -27.233 -4.855 39.414 1.00 46.06 94 PRO A CA 1
ATOM 732 C C . PRO A 1 94 ? -26.211 -5.399 38.433 1.00 46.06 94 PRO A C 1
ATOM 734 O O . PRO A 1 94 ? -25.023 -5.074 38.525 1.00 46.06 94 PRO A O 1
ATOM 737 N N . LEU A 1 95 ? -26.670 -6.333 37.603 1.00 51.25 95 LEU A N 1
ATOM 738 C CA . LEU A 1 95 ? -25.956 -6.807 36.437 1.00 51.25 95 LEU A CA 1
ATOM 739 C C . LEU A 1 95 ? -25.361 -5.542 35.818 1.00 51.25 95 LEU A C 1
ATOM 741 O O . LEU A 1 95 ? -26.119 -4.669 35.396 1.00 51.25 95 LEU A O 1
ATOM 745 N N . VAL A 1 96 ? -24.042 -5.367 35.920 1.00 52.72 96 VAL A N 1
ATOM 746 C CA . VAL A 1 96 ? -23.353 -4.212 35.348 1.00 52.72 96 VAL A CA 1
ATOM 747 C C . VAL A 1 96 ? -23.543 -4.387 33.854 1.00 5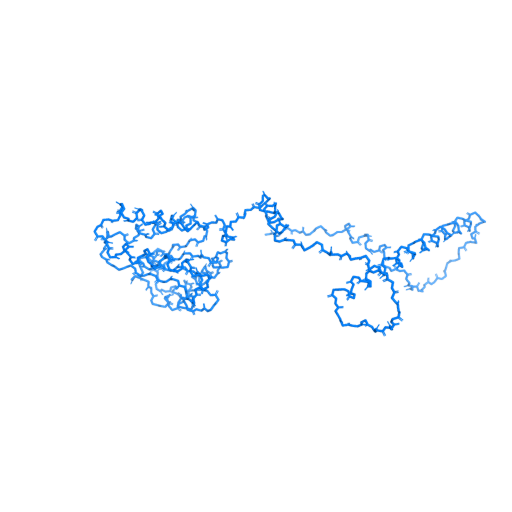2.72 96 VAL A C 1
ATOM 749 O O . VAL A 1 96 ? -22.864 -5.190 33.217 1.00 52.72 96 VAL A O 1
ATOM 752 N N . GLY A 1 97 ? -24.617 -3.779 33.360 1.00 57.50 97 GLY A N 1
ATOM 753 C CA . GLY A 1 97 ? -25.151 -4.044 32.043 1.00 57.50 97 GLY A CA 1
ATOM 754 C C . GLY A 1 97 ? -24.149 -3.606 30.996 1.00 57.50 97 GLY A C 1
ATOM 755 O O . GLY A 1 97 ? -23.360 -2.682 31.215 1.00 57.50 97 GLY A O 1
ATOM 756 N N . GLN A 1 98 ? -24.221 -4.245 29.833 1.00 57.59 98 GLN A N 1
ATOM 757 C CA . GLN A 1 98 ? -23.542 -3.782 28.623 1.00 57.59 98 GLN A CA 1
ATOM 758 C C . GLN A 1 98 ? -23.764 -2.269 28.397 1.00 57.59 98 GLN A C 1
ATOM 760 O O . GLN A 1 98 ? -22.844 -1.577 27.970 1.00 57.59 98 GLN A O 1
ATOM 765 N N . ASP A 1 99 ? -24.913 -1.740 28.828 1.00 60.28 99 ASP A N 1
ATOM 766 C CA . ASP A 1 99 ? -25.285 -0.322 28.776 1.00 60.28 99 ASP A CA 1
ATOM 767 C C . ASP A 1 99 ? -24.322 0.624 29.522 1.00 60.28 99 ASP A C 1
ATOM 769 O O . ASP A 1 99 ? -24.041 1.724 29.048 1.00 60.28 99 ASP A O 1
ATOM 773 N N . TYR A 1 100 ? -23.754 0.219 30.665 1.00 72.31 100 TYR A N 1
ATOM 774 C CA . TYR A 1 100 ? -22.786 1.060 31.390 1.00 72.31 100 TYR A CA 1
ATOM 775 C C . TYR A 1 100 ? -21.431 1.118 30.674 1.00 72.31 100 TYR A C 1
ATOM 777 O O . TYR A 1 100 ? -20.776 2.162 30.676 1.00 72.31 100 TYR A O 1
ATOM 785 N N . LEU A 1 101 ? -21.015 0.015 30.041 1.00 72.31 101 LEU A N 1
ATOM 786 C CA . LEU A 1 101 ? -19.793 -0.030 29.233 1.00 72.31 101 LEU A CA 1
ATOM 787 C C . LEU A 1 101 ? -19.929 0.830 27.972 1.00 72.31 101 LEU A C 1
ATOM 789 O O . LEU A 1 101 ? -18.988 1.542 27.628 1.00 72.31 101 LEU A O 1
ATOM 793 N N . GLU A 1 102 ? -21.098 0.822 27.332 1.00 66.38 102 GLU A N 1
ATOM 794 C CA . GLU A 1 102 ? -21.428 1.686 26.192 1.00 66.38 102 GLU A CA 1
ATOM 795 C C . GLU A 1 102 ? -21.320 3.170 26.572 1.00 66.38 102 GLU A C 1
ATOM 797 O O . GLU A 1 102 ? -20.591 3.914 25.918 1.00 66.38 102 GLU A O 1
ATOM 802 N N . ILE A 1 103 ? -21.938 3.592 27.681 1.00 76.81 103 ILE A N 1
ATOM 803 C CA . ILE A 1 103 ? -21.891 4.986 28.160 1.00 76.81 103 ILE A CA 1
ATOM 804 C C . ILE A 1 103 ? -20.459 5.414 28.510 1.00 76.81 103 ILE A C 1
ATOM 806 O O . ILE A 1 103 ? -20.026 6.501 28.122 1.00 76.81 103 ILE A O 1
ATOM 810 N N . LEU A 1 104 ? -19.700 4.565 29.210 1.00 75.62 104 LEU A N 1
ATOM 811 C CA . LEU A 1 104 ? -18.303 4.847 29.552 1.00 75.62 104 LEU A CA 1
ATOM 812 C C . LEU A 1 104 ? -17.418 4.918 28.306 1.00 75.62 104 LEU A C 1
ATOM 814 O O . LEU A 1 104 ? -16.560 5.797 28.218 1.00 75.62 104 LEU A O 1
ATOM 818 N N . SER A 1 105 ? -17.645 4.034 27.329 1.00 70.94 105 SER A N 1
ATOM 819 C CA . SER A 1 105 ? -16.937 4.066 26.052 1.00 70.94 105 SER A CA 1
ATOM 820 C C . SER A 1 105 ? -17.271 5.337 25.274 1.00 70.94 105 SER A C 1
ATOM 822 O O . SER A 1 105 ? -16.355 6.030 24.852 1.00 70.94 105 SER A O 1
ATOM 824 N N . ALA A 1 106 ? -18.545 5.723 25.174 1.00 74.25 106 ALA A N 1
ATOM 825 C CA . ALA A 1 106 ? -18.991 6.930 24.487 1.00 74.25 106 ALA A CA 1
ATOM 826 C C . ALA A 1 106 ? -18.441 8.202 25.146 1.00 74.25 106 ALA A C 1
ATOM 828 O O . ALA A 1 106 ? -17.959 9.097 24.451 1.00 74.25 106 ALA A O 1
ATOM 829 N N . TRP A 1 107 ? -18.440 8.264 26.480 1.00 81.44 107 TRP A N 1
ATOM 830 C CA . TRP A 1 107 ? -17.846 9.364 27.238 1.00 81.44 107 TRP A CA 1
ATOM 831 C C . TRP A 1 107 ? -16.333 9.441 27.002 1.00 81.44 107 TRP A C 1
ATOM 833 O O . TRP A 1 107 ? -15.833 10.486 26.594 1.00 81.44 107 TRP A O 1
ATOM 843 N N . TYR A 1 108 ? -15.605 8.327 27.130 1.00 75.38 108 TYR A N 1
ATOM 844 C CA . TYR A 1 108 ? -14.166 8.264 26.839 1.00 75.38 108 TYR A CA 1
ATOM 845 C C . TYR A 1 108 ? -13.851 8.655 25.385 1.00 75.38 108 TYR A C 1
ATOM 847 O O . TYR A 1 108 ? -12.894 9.377 25.104 1.00 75.38 108 TYR A O 1
ATOM 855 N N . CYS A 1 109 ? -14.714 8.247 24.460 1.00 74.06 109 CYS A N 1
ATOM 856 C CA . CYS A 1 109 ? -14.647 8.570 23.046 1.00 74.06 109 CYS A CA 1
ATOM 857 C C . CYS A 1 109 ? -15.020 10.012 22.708 1.00 74.06 109 CYS A C 1
ATOM 859 O O . CYS A 1 109 ? -14.596 10.499 21.668 1.00 74.06 109 CYS A O 1
ATOM 861 N N . SER A 1 110 ? -15.752 10.709 23.575 1.00 70.06 110 SER A N 1
ATOM 862 C CA . SER A 1 110 ? -15.997 12.147 23.449 1.00 70.06 110 SER A CA 1
ATOM 863 C C . SER A 1 110 ? -14.759 12.972 23.810 1.00 70.06 110 SER A C 1
ATOM 865 O O . SER A 1 110 ? -14.584 14.066 23.279 1.00 70.06 110 SER A O 1
ATOM 867 N N . PHE A 1 111 ? -13.905 12.468 24.707 1.00 72.50 111 PHE A N 1
ATOM 868 C CA . PHE A 1 111 ? -12.643 13.120 25.085 1.00 72.50 111 PHE A CA 1
ATOM 869 C C . PHE A 1 111 ? -11.447 12.665 24.230 1.00 72.50 111 PHE A C 1
ATOM 871 O O . PHE A 1 111 ? -10.371 13.257 24.315 1.00 72.50 111 PHE A O 1
ATOM 878 N N . GLY A 1 112 ? -11.620 11.638 23.389 1.00 65.38 112 GLY A N 1
ATOM 879 C CA . GLY A 1 112 ? -10.590 11.076 22.513 1.00 65.38 112 GLY A CA 1
ATOM 880 C C . GLY A 1 112 ? -11.018 10.979 21.044 1.00 65.38 112 GLY A C 1
ATOM 881 O O . GLY A 1 112 ? -12.126 11.326 20.662 1.00 65.38 112 GLY A O 1
ATOM 882 N N . LYS A 1 113 ? -10.128 10.487 20.176 1.00 62.78 113 LYS A N 1
ATOM 883 C CA . LYS A 1 113 ? -10.482 10.114 18.797 1.00 62.78 113 LYS A CA 1
ATOM 884 C C . LYS A 1 113 ? -10.832 8.631 18.769 1.00 62.78 113 LYS A C 1
ATOM 886 O O . LYS A 1 113 ? -9.964 7.803 18.507 1.00 62.78 113 LYS A O 1
ATOM 891 N N . CYS A 1 114 ? -12.078 8.288 19.065 1.00 66.88 114 CYS A N 1
ATOM 892 C CA . CYS A 1 114 ? -12.531 6.915 18.888 1.00 66.88 114 CYS A CA 1
ATOM 893 C C . CYS A 1 114 ? -13.048 6.677 17.484 1.00 66.88 114 CYS A C 1
ATOM 895 O O . CYS A 1 114 ? -13.881 7.421 16.971 1.00 66.88 114 CYS A O 1
ATOM 897 N N . CYS A 1 115 ? -12.591 5.580 16.899 1.00 73.12 115 CYS A N 1
ATOM 898 C CA . CYS A 1 115 ? -13.060 5.109 15.613 1.00 73.12 115 CYS A CA 1
ATOM 899 C C . CYS A 1 115 ? -13.364 3.619 15.692 1.00 73.12 115 CYS A C 1
ATOM 901 O O . CYS A 1 115 ? -12.746 2.897 16.472 1.00 73.12 115 CYS A O 1
ATOM 903 N N . LYS A 1 116 ? -14.314 3.156 14.870 1.00 64.25 116 LYS A N 1
ATOM 904 C CA . LYS A 1 116 ? -14.814 1.768 14.879 1.00 64.25 116 LYS A CA 1
ATOM 905 C C . LYS A 1 116 ? -13.696 0.722 14.746 1.00 64.25 116 LYS A C 1
ATOM 907 O O . LYS A 1 116 ? -13.791 -0.356 15.316 1.00 64.25 116 LYS A O 1
ATOM 912 N N . THR A 1 117 ? -12.625 1.059 14.028 1.00 65.06 117 THR A N 1
ATOM 913 C CA . THR A 1 117 ? -11.462 0.187 13.772 1.00 65.06 117 THR A CA 1
ATOM 914 C C . THR A 1 117 ? -10.332 0.373 14.803 1.00 65.06 117 THR A C 1
ATOM 916 O O . THR A 1 117 ? -9.285 -0.262 14.698 1.00 65.06 117 THR A O 1
ATOM 919 N N . GLY A 1 118 ? -10.501 1.263 15.786 1.00 73.19 118 GLY A N 1
ATOM 920 C CA . GLY A 1 118 ? -9.468 1.676 16.746 1.00 73.19 118 GLY A CA 1
ATOM 921 C C . GLY A 1 118 ? -8.475 2.715 16.207 1.00 73.19 118 GLY A C 1
ATOM 922 O O . GLY A 1 118 ? -7.834 3.400 16.996 1.00 73.19 118 GLY A O 1
ATOM 923 N N . ASP A 1 119 ? -8.388 2.885 14.884 1.00 81.56 119 ASP A N 1
ATOM 924 C CA . ASP A 1 119 ? -7.588 3.919 14.223 1.00 81.56 119 ASP A CA 1
ATOM 925 C C . ASP A 1 119 ? -8.484 4.814 13.356 1.00 81.56 119 ASP A C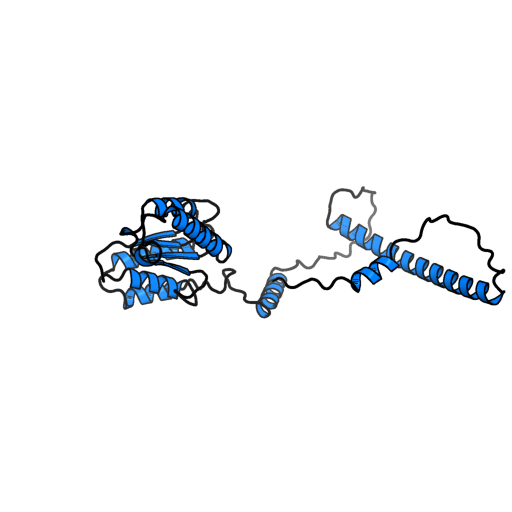 1
ATOM 927 O O . ASP A 1 119 ? -9.183 4.342 12.460 1.00 81.56 119 ASP A O 1
ATOM 931 N N . CYS A 1 120 ? -8.457 6.120 13.623 1.00 84.19 120 CYS A N 1
ATOM 932 C CA . CYS A 1 120 ? -9.246 7.123 12.909 1.00 84.19 120 CYS A CA 1
ATOM 933 C C . CYS A 1 120 ? -8.701 7.532 11.543 1.00 84.19 120 CYS A C 1
ATOM 935 O O . CYS A 1 120 ? -9.333 8.319 10.835 1.00 84.19 120 CYS A O 1
ATOM 937 N N . ARG A 1 121 ? -7.522 7.034 11.175 1.00 89.62 121 ARG A N 1
ATOM 938 C CA . ARG A 1 121 ? -6.911 7.259 9.862 1.00 89.62 121 ARG A CA 1
ATOM 939 C C . ARG A 1 121 ? -7.501 6.324 8.808 1.00 89.62 121 ARG A C 1
ATOM 941 O O . ARG A 1 121 ? -7.469 6.652 7.623 1.00 89.62 121 ARG A O 1
ATOM 948 N N . VAL A 1 122 ? -8.049 5.188 9.243 1.00 92.19 122 VAL A N 1
ATOM 949 C CA . VAL A 1 122 ? -8.628 4.138 8.401 1.00 92.19 122 VAL A CA 1
ATOM 950 C C . VAL A 1 122 ? -10.135 4.359 8.257 1.00 92.19 122 VAL A C 1
ATOM 952 O O . VAL A 1 122 ? -10.852 4.438 9.252 1.00 92.19 122 VAL A O 1
ATOM 955 N N . VAL A 1 123 ? -10.618 4.441 7.016 1.00 91.88 123 VAL A N 1
ATOM 956 C CA . VAL A 1 123 ? -12.031 4.707 6.683 1.00 91.88 123 VAL A CA 1
ATOM 957 C C . VAL A 1 123 ? -12.710 3.474 6.090 1.00 91.88 123 VAL A C 1
ATOM 959 O O . VAL A 1 123 ? -13.839 3.168 6.462 1.00 91.88 123 VAL A O 1
ATOM 962 N N . ASN A 1 124 ? -12.016 2.735 5.216 1.00 93.31 124 ASN A N 1
ATOM 963 C CA . ASN A 1 124 ? -12.536 1.541 4.536 1.00 93.31 124 ASN A CA 1
ATOM 964 C C . ASN A 1 124 ? -13.855 1.782 3.767 1.00 93.31 124 ASN A C 1
ATOM 966 O O . ASN A 1 124 ? -14.822 1.033 3.908 1.00 93.31 124 ASN A O 1
ATOM 970 N N . ASN A 1 125 ? -13.896 2.816 2.921 1.00 94.94 125 ASN A N 1
ATOM 971 C CA . ASN A 1 125 ? -15.054 3.135 2.083 1.00 94.94 125 ASN A CA 1
ATOM 972 C C . ASN A 1 125 ? -15.113 2.264 0.810 1.00 94.94 125 ASN A C 1
ATOM 974 O O . ASN A 1 125 ? -14.728 2.692 -0.277 1.00 94.94 125 ASN A O 1
ATOM 978 N N . ILE A 1 126 ? -15.597 1.026 0.939 1.00 95.25 126 ILE A N 1
ATOM 979 C CA . ILE A 1 126 ? -15.650 0.069 -0.182 1.00 95.25 126 ILE A CA 1
ATOM 980 C C . ILE A 1 126 ? -16.687 0.447 -1.240 1.00 95.25 126 ILE A C 1
ATOM 982 O O . ILE A 1 126 ? -16.412 0.338 -2.431 1.00 95.25 126 ILE A O 1
ATOM 986 N N . THR A 1 127 ? -17.855 0.934 -0.828 1.00 95.69 127 THR A N 1
ATOM 987 C CA . THR A 1 127 ? -18.904 1.383 -1.756 1.00 95.69 127 THR A CA 1
ATOM 988 C C . THR A 1 127 ? -18.462 2.605 -2.559 1.00 95.69 127 THR A C 1
ATOM 990 O O . THR A 1 127 ? -18.719 2.674 -3.760 1.00 95.69 127 THR A O 1
ATOM 993 N N . GLY A 1 128 ? -17.750 3.545 -1.928 1.00 95.81 128 GLY A N 1
ATOM 994 C CA . GLY A 1 128 ? -17.121 4.673 -2.622 1.00 95.81 128 GLY A CA 1
ATOM 995 C C . GLY A 1 128 ? -16.049 4.223 -3.614 1.00 95.81 128 GLY A C 1
ATOM 996 O O . GLY A 1 128 ? -16.054 4.670 -4.760 1.00 95.81 128 GLY A O 1
ATOM 997 N N . LEU A 1 129 ? -15.189 3.285 -3.204 1.00 96.81 129 LEU A N 1
ATOM 998 C CA . LEU A 1 129 ? -14.168 2.701 -4.071 1.00 96.81 129 LEU A CA 1
ATOM 999 C C . LEU A 1 129 ? -14.779 2.029 -5.306 1.00 96.81 129 LEU A C 1
ATOM 1001 O O . LEU A 1 129 ? -14.305 2.246 -6.418 1.00 96.81 129 LEU A O 1
ATOM 1005 N N . GLU A 1 130 ? -15.832 1.231 -5.130 1.00 96.38 130 GLU A N 1
ATOM 1006 C CA . GLU A 1 130 ? -16.522 0.557 -6.232 1.00 96.38 130 GLU A CA 1
ATOM 1007 C C . GLU A 1 130 ? -17.169 1.556 -7.194 1.00 96.38 130 GLU A C 1
ATOM 1009 O O . GLU A 1 130 ? -17.020 1.430 -8.412 1.00 96.38 130 GLU A O 1
ATOM 1014 N N . ALA A 1 131 ? -17.836 2.584 -6.665 1.00 96.69 131 ALA A N 1
ATOM 1015 C CA . ALA A 1 131 ? -18.435 3.632 -7.480 1.00 96.69 131 ALA A CA 1
ATOM 1016 C C . ALA A 1 131 ? -17.382 4.382 -8.316 1.00 96.69 131 ALA A C 1
ATOM 1018 O O . ALA A 1 131 ? -17.586 4.587 -9.515 1.00 96.69 131 ALA A O 1
ATOM 1019 N N . ASP A 1 132 ? -16.247 4.748 -7.718 1.00 96.19 132 ASP A N 1
ATOM 1020 C CA . ASP A 1 132 ? -15.181 5.470 -8.416 1.00 96.19 132 ASP A CA 1
ATOM 1021 C C . ASP A 1 132 ? -14.438 4.591 -9.423 1.00 96.19 132 ASP A C 1
ATOM 1023 O O . ASP A 1 132 ? -14.196 5.031 -10.547 1.00 96.19 132 ASP A O 1
ATOM 1027 N N . LEU A 1 133 ? -14.162 3.324 -9.097 1.00 95.62 133 LEU A N 1
ATOM 1028 C CA . LEU A 1 133 ? -13.608 2.372 -10.063 1.00 95.62 133 LEU A CA 1
ATOM 1029 C C . LEU A 1 133 ? -14.554 2.177 -11.253 1.00 95.62 133 LEU A C 1
ATOM 1031 O O . LEU A 1 133 ? -14.115 2.128 -12.405 1.00 95.62 133 LEU A O 1
ATOM 1035 N N . ASN A 1 134 ? -15.861 2.096 -11.012 1.00 95.19 134 ASN A N 1
ATOM 1036 C CA . ASN A 1 134 ? -16.840 1.940 -12.080 1.00 95.19 134 ASN A CA 1
ATOM 1037 C C . ASN A 1 134 ? -16.930 3.179 -12.976 1.00 95.19 134 ASN A C 1
ATOM 1039 O O . ASN A 1 134 ? -16.945 3.013 -14.197 1.00 95.19 134 ASN A O 1
ATOM 1043 N N . ARG A 1 135 ? -16.902 4.386 -12.398 1.00 95.19 135 ARG A N 1
ATOM 1044 C CA . ARG A 1 135 ? -17.022 5.652 -13.139 1.00 95.19 135 ARG A CA 1
ATOM 1045 C C . ARG A 1 135 ? -15.736 6.107 -13.825 1.00 95.19 135 ARG A C 1
ATOM 1047 O O . ARG A 1 135 ? -15.822 6.605 -14.938 1.00 95.19 135 ARG A O 1
ATOM 1054 N N . GLN A 1 136 ? -14.580 5.970 -13.173 1.00 94.62 136 GLN A N 1
ATOM 1055 C CA . GLN A 1 136 ? -13.336 6.628 -13.596 1.00 94.62 136 GLN A CA 1
ATOM 1056 C C . GLN A 1 136 ? -12.346 5.687 -14.299 1.00 94.62 136 GLN A C 1
ATOM 1058 O O . GLN A 1 136 ? -11.545 6.135 -15.117 1.00 94.62 136 GLN A O 1
ATOM 1063 N N . LEU A 1 137 ? -12.354 4.382 -13.994 1.00 94.50 137 LEU A N 1
ATOM 1064 C CA . LEU A 1 137 ? -11.420 3.434 -14.610 1.00 94.50 137 LEU A CA 1
ATOM 1065 C C . LEU A 1 137 ? -12.039 2.820 -15.874 1.00 94.50 137 LEU A C 1
ATOM 1067 O O . LEU A 1 137 ? -12.860 1.916 -15.795 1.00 94.50 137 LEU A O 1
ATOM 1071 N N . HIS A 1 138 ? -11.665 3.268 -17.065 1.00 92.81 138 HIS A N 1
ATOM 1072 C CA . HIS A 1 138 ? -12.249 2.740 -18.307 1.00 92.81 138 HIS A CA 1
ATOM 1073 C C . HIS A 1 138 ? -11.481 1.524 -18.847 1.00 92.81 138 HIS A C 1
ATOM 1075 O O . HIS A 1 138 ? -10.297 1.353 -18.574 1.00 92.81 138 HIS A O 1
ATOM 1081 N N . GLY A 1 139 ? -12.166 0.635 -19.576 1.00 92.31 139 GLY A N 1
ATOM 1082 C CA . GLY A 1 139 ? -11.558 -0.530 -20.242 1.00 92.31 139 GLY A CA 1
ATOM 1083 C C . GLY A 1 139 ? -11.128 -1.694 -19.335 1.00 92.31 139 GLY A C 1
ATOM 1084 O O . GLY A 1 139 ? -10.922 -2.796 -19.828 1.00 92.31 139 GLY A O 1
ATOM 1085 N N . GLN A 1 140 ? -11.070 -1.507 -18.012 1.00 94.00 140 GLN A N 1
ATOM 1086 C CA . GLN A 1 140 ? -10.485 -2.480 -17.074 1.00 94.00 140 GLN A CA 1
ATOM 1087 C C . GLN A 1 140 ? -11.519 -3.246 -16.233 1.00 94.00 140 GLN A C 1
ATOM 1089 O O . GLN A 1 140 ? -11.412 -3.334 -15.012 1.00 94.00 140 GLN A O 1
ATOM 1094 N N . HIS A 1 141 ? -12.548 -3.805 -16.870 1.00 92.94 141 HIS A N 1
ATOM 1095 C CA . HIS A 1 141 ? -13.653 -4.490 -16.182 1.00 92.94 141 HIS A CA 1
ATOM 1096 C C . HIS A 1 141 ? -13.203 -5.674 -15.298 1.00 92.94 141 HIS A C 1
ATOM 1098 O O . HIS A 1 141 ? -13.704 -5.825 -14.183 1.00 92.94 141 HIS A O 1
ATOM 1104 N N . LEU A 1 142 ? -12.218 -6.466 -15.747 1.00 92.56 142 LEU A N 1
ATOM 1105 C CA . LEU A 1 142 ? -11.644 -7.560 -14.953 1.00 92.56 142 LEU A CA 1
ATOM 1106 C C . LEU A 1 142 ? -10.955 -7.039 -13.688 1.00 92.56 142 LEU A C 1
ATOM 1108 O O . LEU A 1 142 ? -11.215 -7.541 -12.595 1.00 92.56 142 LEU A O 1
ATOM 1112 N N . ALA A 1 143 ? -10.131 -5.995 -13.822 1.00 93.19 143 ALA A N 1
ATOM 1113 C CA . ALA A 1 143 ? -9.421 -5.411 -12.691 1.00 93.19 143 ALA A CA 1
ATOM 1114 C C . ALA A 1 143 ? -10.401 -4.867 -11.643 1.00 93.19 143 ALA A C 1
ATOM 1116 O O . ALA A 1 143 ? -10.254 -5.183 -10.467 1.00 93.19 143 ALA A O 1
ATOM 1117 N N . LYS A 1 144 ? -11.442 -4.126 -12.060 1.00 94.38 144 LYS A N 1
ATOM 1118 C CA . LYS A 1 144 ? -12.471 -3.598 -11.141 1.00 94.38 144 LYS A CA 1
ATOM 1119 C C . LYS A 1 144 ? -13.062 -4.695 -10.261 1.00 94.38 144 LYS A C 1
ATOM 1121 O O . LYS A 1 144 ? -13.078 -4.561 -9.040 1.00 94.38 144 LYS A O 1
ATOM 1126 N N . LYS A 1 145 ? -13.509 -5.791 -10.883 1.00 94.50 145 LYS A N 1
ATOM 1127 C CA . LYS A 1 145 ? -14.157 -6.903 -10.181 1.00 94.50 145 LYS A CA 1
ATOM 1128 C C . LYS A 1 145 ? -13.201 -7.580 -9.199 1.00 94.50 145 LYS A C 1
ATOM 1130 O O . LYS A 1 145 ? -13.562 -7.771 -8.042 1.00 94.50 145 LYS A O 1
ATOM 1135 N N . VAL A 1 146 ? -11.985 -7.901 -9.644 1.00 95.75 146 VAL A N 1
ATOM 1136 C CA . VAL A 1 146 ? -10.982 -8.584 -8.810 1.00 95.75 146 VAL A CA 1
ATOM 1137 C C . VAL A 1 146 ? -10.555 -7.710 -7.632 1.00 95.75 146 VAL A C 1
ATOM 1139 O O . VAL A 1 146 ? -10.487 -8.200 -6.508 1.00 95.75 146 VAL A O 1
ATOM 1142 N N . ILE A 1 147 ? -10.316 -6.415 -7.860 1.00 96.00 147 ILE A N 1
ATOM 1143 C CA . ILE A 1 147 ? -9.899 -5.479 -6.809 1.00 96.00 147 ILE A CA 1
ATOM 1144 C C . ILE A 1 147 ? -10.983 -5.359 -5.741 1.00 96.00 147 ILE A C 1
ATOM 1146 O O . ILE A 1 147 ? -10.679 -5.500 -4.558 1.00 96.00 147 ILE A O 1
ATOM 1150 N N . ILE A 1 148 ? -12.239 -5.135 -6.141 1.00 96.56 148 ILE A N 1
ATOM 1151 C CA . ILE A 1 148 ? -13.340 -5.004 -5.182 1.00 96.56 148 ILE A CA 1
ATOM 1152 C C . ILE A 1 148 ? -13.514 -6.286 -4.374 1.00 96.56 148 ILE A C 1
ATOM 1154 O O . ILE A 1 148 ? -13.522 -6.218 -3.148 1.00 96.56 148 ILE A O 1
ATOM 1158 N N . GLN A 1 149 ? -13.546 -7.450 -5.025 1.00 96.12 149 GLN A N 1
ATOM 1159 C CA . GLN A 1 149 ? -13.683 -8.730 -4.328 1.00 96.12 149 GLN A CA 1
ATOM 1160 C C . GLN A 1 149 ? -12.527 -8.996 -3.353 1.00 96.12 149 GLN A C 1
ATOM 1162 O O . GLN A 1 149 ? -12.766 -9.383 -2.209 1.00 96.12 149 GLN A O 1
ATOM 1167 N N . ALA A 1 150 ? -11.281 -8.758 -3.773 1.00 95.62 150 ALA A N 1
ATOM 1168 C CA . ALA A 1 150 ? -10.107 -9.012 -2.944 1.00 95.62 150 ALA A CA 1
ATOM 1169 C C . ALA A 1 150 ? -10.039 -8.073 -1.730 1.00 95.62 150 ALA A C 1
ATOM 1171 O O . ALA A 1 150 ? -9.827 -8.526 -0.605 1.00 95.62 150 ALA A O 1
ATOM 1172 N N . VAL A 1 151 ? -10.251 -6.770 -1.939 1.00 95.88 151 VAL A N 1
ATOM 1173 C CA . VAL A 1 151 ? -10.195 -5.773 -0.860 1.00 95.88 151 VAL A CA 1
ATOM 1174 C C . VAL A 1 151 ? -11.373 -5.951 0.094 1.00 95.88 151 VAL A C 1
ATOM 1176 O O . VAL A 1 151 ? -11.177 -5.968 1.307 1.00 95.88 151 VAL A O 1
ATOM 1179 N N . GLN A 1 152 ? -12.588 -6.143 -0.423 1.00 95.12 152 GLN A N 1
ATOM 1180 C CA . GLN A 1 152 ? -13.770 -6.375 0.403 1.00 95.12 152 GLN A CA 1
ATOM 1181 C C . GLN A 1 152 ? -13.622 -7.645 1.248 1.00 95.12 152 GLN A C 1
ATOM 1183 O O . GLN A 1 152 ? -13.817 -7.586 2.462 1.00 95.12 152 GLN A O 1
ATOM 1188 N N . GLY A 1 153 ? -13.221 -8.766 0.637 1.00 93.88 153 GLY A N 1
ATOM 1189 C CA . GLY A 1 153 ? -13.017 -10.030 1.347 1.00 93.88 153 GLY A CA 1
ATOM 1190 C C . GLY A 1 153 ? -11.939 -9.931 2.428 1.00 93.88 153 GLY A C 1
ATOM 1191 O O . GLY A 1 153 ? -12.117 -10.438 3.536 1.00 93.88 153 GLY A O 1
ATOM 1192 N N . PHE A 1 154 ? -10.851 -9.209 2.152 1.00 94.06 154 PHE A N 1
ATOM 1193 C CA . PHE A 1 154 ? -9.792 -8.981 3.132 1.00 94.06 154 PHE A CA 1
ATOM 1194 C C . PHE A 1 154 ? -10.255 -8.130 4.322 1.00 94.06 154 PHE A C 1
ATOM 1196 O O . PHE A 1 154 ? -9.983 -8.482 5.468 1.00 94.06 154 PHE A O 1
ATOM 1203 N N . LEU A 1 155 ? -10.972 -7.029 4.074 1.00 91.88 155 LEU A N 1
ATOM 1204 C CA . LEU A 1 155 ? -11.411 -6.120 5.138 1.00 91.88 155 LEU A CA 1
ATOM 1205 C C . LEU A 1 155 ? -12.548 -6.693 5.990 1.00 91.88 155 LEU A C 1
ATOM 1207 O O . LEU A 1 155 ? -12.621 -6.389 7.182 1.00 91.88 155 LEU A O 1
ATOM 1211 N N . GLN A 1 156 ? -13.417 -7.517 5.399 1.00 91.44 156 GLN A N 1
ATOM 1212 C CA . GLN A 1 156 ? -14.491 -8.204 6.119 1.00 91.44 156 GLN A CA 1
ATOM 1213 C C . GLN A 1 156 ? -13.962 -9.304 7.043 1.00 91.44 156 GLN A C 1
ATOM 1215 O O . GLN A 1 156 ? -14.601 -9.607 8.049 1.00 91.44 156 GLN A O 1
ATOM 1220 N N . SER A 1 157 ? -12.790 -9.875 6.753 1.00 89.69 157 SER A N 1
ATOM 1221 C CA . SER A 1 157 ? -12.173 -10.865 7.629 1.00 89.69 157 SER A CA 1
ATOM 1222 C C . SER A 1 157 ? -11.619 -10.203 8.905 1.00 89.69 157 SER A C 1
ATOM 1224 O O . SER A 1 157 ? -10.690 -9.389 8.842 1.00 89.69 157 SER A O 1
ATOM 1226 N N . PRO A 1 158 ? -12.129 -10.535 10.109 1.00 83.31 158 PRO A N 1
ATOM 1227 C CA . PRO A 1 158 ? -11.640 -9.939 11.352 1.00 83.31 158 PRO A CA 1
ATOM 1228 C C . PRO A 1 158 ? -10.197 -10.362 11.672 1.00 83.31 158 PRO A C 1
ATOM 1230 O O . PRO A 1 158 ? -9.452 -9.596 12.295 1.00 83.31 158 PRO A O 1
ATOM 1233 N N . ARG A 1 159 ? -9.779 -11.550 11.223 1.00 84.44 159 ARG A N 1
ATOM 1234 C CA . ARG A 1 159 ? -8.433 -12.103 11.422 1.00 84.44 159 ARG A CA 1
ATOM 1235 C C . ARG A 1 159 ? -7.938 -12.753 10.126 1.00 84.44 159 ARG A C 1
ATOM 1237 O O . ARG A 1 159 ? -8.015 -13.973 10.010 1.00 84.44 159 ARG A O 1
ATOM 1244 N N . PRO A 1 160 ? -7.426 -11.966 9.165 1.00 86.69 160 PRO A N 1
ATOM 1245 C CA . PRO A 1 160 ? -6.801 -12.534 7.978 1.00 86.69 160 PRO A CA 1
ATOM 1246 C C . PRO A 1 160 ? -5.591 -13.396 8.369 1.00 86.69 160 PRO A C 1
ATOM 1248 O O . PRO A 1 160 ? -4.878 -13.090 9.328 1.00 86.69 160 PRO A O 1
ATOM 1251 N N . GLU A 1 161 ? -5.368 -14.490 7.645 1.00 85.50 161 GLU A N 1
ATOM 1252 C CA . GLU A 1 161 ? -4.220 -15.378 7.879 1.00 85.50 161 GLU A CA 1
ATOM 1253 C C . GLU A 1 161 ? -2.908 -14.773 7.371 1.00 85.50 161 GLU A C 1
ATOM 1255 O O . GLU A 1 161 ? -1.843 -15.050 7.920 1.00 85.50 161 GLU A O 1
ATOM 1260 N N . LYS A 1 162 ? -2.992 -13.949 6.321 1.00 89.00 162 LYS A N 1
ATOM 1261 C CA . LYS A 1 162 ? -1.864 -13.352 5.597 1.00 89.00 162 LYS A CA 1
ATOM 1262 C C . LYS A 1 162 ? -2.212 -11.934 5.159 1.00 89.00 162 LYS A C 1
ATOM 1264 O O . LYS A 1 162 ? -3.391 -11.608 5.022 1.00 89.00 162 LYS A O 1
ATOM 1269 N N . ALA A 1 163 ? -1.186 -11.128 4.906 1.00 93.38 163 ALA A N 1
ATOM 1270 C CA . ALA A 1 163 ? -1.346 -9.801 4.326 1.00 93.38 163 ALA A CA 1
ATOM 1271 C C . ALA A 1 163 ? -2.014 -9.873 2.941 1.00 93.38 163 ALA A C 1
ATOM 1273 O O . ALA A 1 163 ? -1.822 -10.838 2.194 1.00 93.38 163 ALA A O 1
ATOM 1274 N N . LEU A 1 164 ? -2.771 -8.835 2.576 1.00 95.19 164 LEU A N 1
ATOM 1275 C CA . LEU A 1 164 ? -3.312 -8.720 1.223 1.00 95.19 164 LEU A CA 1
ATOM 1276 C C . LEU A 1 164 ? -2.188 -8.303 0.282 1.00 95.19 164 LEU A C 1
ATOM 1278 O O . LEU A 1 164 ? -1.578 -7.256 0.482 1.00 95.19 164 LEU A O 1
ATOM 1282 N N . VAL A 1 165 ? -1.939 -9.096 -0.754 1.00 95.38 165 VAL A N 1
ATOM 1283 C CA . VAL A 1 165 ? -0.939 -8.783 -1.776 1.00 95.38 165 VAL A CA 1
ATOM 1284 C C . VAL A 1 165 ? -1.626 -8.706 -3.126 1.00 95.38 165 VAL A C 1
ATOM 1286 O O . VAL A 1 165 ? -2.210 -9.689 -3.578 1.00 95.38 165 VAL A O 1
ATOM 1289 N N . LEU A 1 166 ? -1.551 -7.542 -3.766 1.00 96.00 166 LEU A N 1
ATOM 1290 C CA . LEU A 1 166 ? -2.037 -7.323 -5.122 1.00 96.00 166 LEU A CA 1
ATOM 1291 C C . LEU A 1 166 ? -0.870 -6.899 -6.007 1.00 96.00 166 LEU A C 1
ATOM 1293 O O . LEU A 1 166 ? -0.072 -6.042 -5.631 1.00 96.00 166 LEU A O 1
ATOM 1297 N N . SER A 1 167 ? -0.795 -7.493 -7.192 1.00 95.06 167 SER A N 1
ATOM 1298 C CA . SER A 1 167 ? 0.198 -7.153 -8.205 1.00 95.06 167 SER A CA 1
ATOM 1299 C C . SER A 1 167 ? -0.527 -6.724 -9.471 1.00 95.06 167 SER A C 1
ATOM 1301 O O . SER A 1 167 ? -1.288 -7.501 -10.051 1.00 95.06 167 SER A O 1
ATOM 1303 N N . PHE A 1 168 ? -0.350 -5.469 -9.869 1.00 94.88 168 PHE A N 1
ATOM 1304 C CA . PHE A 1 168 ? -0.948 -4.903 -11.066 1.00 94.88 168 PHE A CA 1
ATOM 1305 C C . PHE A 1 168 ? 0.083 -4.936 -12.185 1.00 94.88 168 PHE A C 1
ATOM 1307 O O . PHE A 1 168 ? 1.099 -4.261 -12.131 1.00 94.88 168 PHE A O 1
ATOM 1314 N N . HIS A 1 169 ? -0.197 -5.712 -13.226 1.00 91.38 169 HIS A N 1
ATOM 1315 C CA . HIS A 1 169 ? 0.658 -5.810 -14.403 1.00 91.38 169 HIS A CA 1
ATOM 1316 C C . HIS A 1 169 ? -0.064 -5.254 -15.625 1.00 91.38 169 HIS A C 1
ATOM 1318 O O . HIS A 1 169 ? -1.285 -5.357 -15.746 1.00 91.38 169 HIS A O 1
ATOM 1324 N N . GLY A 1 170 ? 0.694 -4.664 -16.543 1.00 91.00 170 GLY A N 1
ATOM 1325 C CA . GLY A 1 170 ? 0.164 -4.158 -17.804 1.00 91.00 170 GLY A CA 1
ATOM 1326 C C . GLY A 1 170 ? 0.993 -3.017 -18.370 1.00 91.00 170 GLY A C 1
ATOM 1327 O O . GLY A 1 170 ? 1.927 -2.529 -17.729 1.00 91.00 170 GLY A O 1
ATOM 1328 N N . TRP A 1 171 ? 0.620 -2.568 -19.568 1.00 89.31 171 TRP A N 1
ATOM 1329 C CA . TRP A 1 171 ? 1.298 -1.479 -20.269 1.00 89.31 171 TRP A CA 1
ATOM 1330 C C . TRP A 1 171 ? 1.283 -0.166 -19.469 1.00 89.31 171 TRP A C 1
ATOM 1332 O O . TRP A 1 171 ? 0.435 0.054 -18.591 1.00 89.31 171 TRP A O 1
ATOM 1342 N N . SER A 1 172 ? 2.228 0.724 -19.766 1.00 89.62 172 SER A N 1
ATOM 1343 C CA . SER A 1 172 ? 2.249 2.062 -19.170 1.00 89.62 172 SER A CA 1
ATOM 1344 C C . SER A 1 172 ? 0.996 2.855 -19.567 1.00 89.62 172 SER A C 1
ATOM 1346 O O . SER A 1 172 ? 0.444 2.668 -20.646 1.00 89.62 172 SER A O 1
ATOM 1348 N N . GLY A 1 173 ? 0.494 3.704 -18.671 1.00 89.31 173 GLY A N 1
ATOM 1349 C CA . GLY A 1 173 ? -0.710 4.508 -18.925 1.00 89.31 173 GLY A CA 1
ATOM 1350 C C . GLY A 1 173 ? -2.052 3.766 -18.818 1.00 89.31 173 GLY A C 1
ATOM 1351 O O . GLY A 1 173 ? -3.096 4.391 -18.953 1.00 89.31 173 GLY A O 1
ATOM 1352 N N . THR A 1 174 ? -2.071 2.469 -18.492 1.00 90.94 174 THR A N 1
ATOM 1353 C CA . THR A 1 174 ? -3.318 1.677 -18.340 1.00 90.94 174 THR A CA 1
ATOM 1354 C C . THR A 1 174 ? -4.031 1.853 -16.988 1.00 90.94 174 THR A C 1
ATOM 1356 O O . THR A 1 174 ? -5.011 1.161 -16.703 1.00 90.94 174 THR A O 1
ATOM 1359 N N . GLY A 1 175 ? -3.550 2.777 -16.146 1.00 93.00 175 GLY A N 1
ATOM 1360 C CA . GLY A 1 175 ? -4.208 3.179 -14.899 1.00 93.00 175 GLY A CA 1
ATOM 1361 C C . GLY A 1 175 ? -3.731 2.490 -13.613 1.00 93.00 175 GLY A C 1
ATOM 1362 O O . GLY A 1 175 ? -4.382 2.667 -12.590 1.00 93.00 175 GLY A O 1
ATOM 1363 N N . LYS A 1 176 ? -2.603 1.761 -13.600 1.00 94.88 176 LYS A N 1
ATOM 1364 C CA . LYS A 1 176 ? -2.071 1.089 -12.386 1.00 94.88 176 LYS A CA 1
ATOM 1365 C C . LYS A 1 176 ? -1.936 2.041 -11.184 1.00 94.88 176 LYS A C 1
ATOM 1367 O O . LYS A 1 176 ? -2.549 1.831 -10.137 1.00 94.88 176 LYS A O 1
ATOM 1372 N N . ASN A 1 177 ? -1.233 3.159 -11.376 1.00 95.31 177 ASN A N 1
ATOM 1373 C CA . ASN A 1 177 ? -0.996 4.158 -10.321 1.00 95.31 177 ASN A CA 1
ATOM 1374 C C . ASN A 1 177 ? -2.280 4.920 -9.964 1.00 95.31 177 ASN A C 1
ATOM 1376 O O . ASN A 1 177 ? -2.480 5.332 -8.821 1.00 95.31 177 ASN A O 1
ATOM 1380 N N . PHE A 1 178 ? -3.188 5.059 -10.932 1.00 95.81 178 PHE A N 1
ATOM 1381 C CA . PHE A 1 178 ? -4.497 5.669 -10.727 1.00 95.81 178 PHE A CA 1
ATOM 1382 C C . PHE A 1 178 ? -5.381 4.815 -9.805 1.00 95.81 178 PHE A C 1
ATOM 1384 O O . PHE A 1 178 ? -5.960 5.333 -8.851 1.00 95.81 178 PHE A O 1
ATOM 1391 N N . VAL A 1 179 ? -5.401 3.496 -10.016 1.00 96.00 179 VAL A N 1
ATOM 1392 C CA . VAL A 1 179 ? -6.071 2.530 -9.135 1.00 96.00 179 VAL A CA 1
ATOM 1393 C C . VAL A 1 179 ? -5.463 2.538 -7.736 1.00 96.00 179 VAL A C 1
ATOM 1395 O O . VAL A 1 179 ? -6.201 2.605 -6.756 1.00 96.00 179 VAL A O 1
ATOM 1398 N N . ALA A 1 180 ? -4.132 2.518 -7.621 1.00 96.44 180 ALA A N 1
ATOM 1399 C CA . ALA A 1 180 ? -3.455 2.561 -6.324 1.00 96.44 180 ALA A CA 1
ATOM 1400 C C . ALA A 1 180 ? -3.812 3.830 -5.527 1.00 96.44 180 ALA A C 1
ATOM 1402 O O . ALA A 1 180 ? -4.064 3.767 -4.321 1.00 96.44 180 ALA A O 1
ATOM 1403 N N . ARG A 1 181 ? -3.911 4.979 -6.207 1.00 96.56 181 ARG A N 1
ATOM 1404 C CA . ARG A 1 181 ? -4.357 6.239 -5.601 1.00 96.56 181 ARG A CA 1
ATOM 1405 C C . ARG A 1 181 ? -5.819 6.183 -5.154 1.00 96.56 181 ARG A C 1
ATOM 1407 O O . ARG A 1 181 ? -6.102 6.610 -4.038 1.00 96.56 181 ARG A O 1
ATOM 1414 N N . MET A 1 182 ? -6.724 5.642 -5.975 1.00 96.19 182 MET A N 1
ATOM 1415 C CA . MET A 1 182 ? -8.131 5.443 -5.589 1.00 96.19 182 MET A CA 1
ATOM 1416 C C . MET A 1 182 ? -8.258 4.536 -4.361 1.00 96.19 182 MET A C 1
ATOM 1418 O O . MET A 1 182 ? -8.976 4.878 -3.424 1.00 96.19 182 MET A O 1
ATOM 1422 N N . LEU A 1 183 ? -7.510 3.429 -4.324 1.00 97.06 183 LEU A N 1
ATOM 1423 C CA . LEU A 1 183 ? -7.452 2.543 -3.162 1.00 97.06 183 LEU A CA 1
ATOM 1424 C C . LEU A 1 183 ? -7.018 3.301 -1.908 1.00 97.06 183 LEU A C 1
ATOM 1426 O O . LEU A 1 183 ? -7.713 3.255 -0.898 1.00 97.06 183 LEU A O 1
ATOM 1430 N N . ALA A 1 184 ? -5.915 4.049 -1.972 1.00 97.38 184 ALA A N 1
ATOM 1431 C CA . ALA A 1 184 ? -5.445 4.816 -0.825 1.00 97.38 184 ALA A CA 1
ATOM 1432 C C . ALA A 1 184 ? -6.500 5.828 -0.344 1.00 97.38 184 ALA A C 1
ATOM 1434 O O . ALA A 1 184 ? -6.785 5.882 0.849 1.00 97.38 184 ALA A O 1
ATOM 1435 N N . SER A 1 185 ? -7.106 6.592 -1.259 1.00 96.81 185 SER A N 1
ATOM 1436 C CA . SER A 1 185 ? -8.104 7.627 -0.945 1.00 96.81 185 SER A CA 1
ATOM 1437 C C . SER A 1 185 ? -9.398 7.096 -0.326 1.00 96.81 185 SER A C 1
ATOM 1439 O O . SER A 1 185 ? -10.025 7.812 0.449 1.00 96.81 185 SER A O 1
ATOM 1441 N N . HIS A 1 186 ? -9.801 5.864 -0.640 1.00 96.88 186 HIS A N 1
ATOM 1442 C CA . HIS A 1 186 ? -11.009 5.261 -0.063 1.00 96.88 186 HIS A CA 1
ATOM 1443 C C . HIS A 1 186 ? -10.735 4.431 1.192 1.00 96.88 186 HIS A C 1
ATOM 1445 O O . HIS A 1 186 ? -11.602 4.310 2.059 1.00 96.88 186 HIS A O 1
ATOM 1451 N N . LEU A 1 187 ? -9.532 3.872 1.327 1.00 95.75 187 LEU A N 1
ATOM 1452 C CA . LEU A 1 187 ? -9.144 3.116 2.518 1.00 95.75 187 LEU A CA 1
ATOM 1453 C C . LEU A 1 187 ? -8.691 4.028 3.664 1.00 95.75 187 LEU A C 1
ATOM 1455 O O . LEU A 1 187 ? -8.944 3.705 4.827 1.00 95.75 187 LEU A O 1
ATOM 1459 N N . TYR A 1 188 ? -8.085 5.177 3.355 1.00 95.88 188 TYR A N 1
ATOM 1460 C CA . TYR A 1 188 ? -7.491 6.089 4.332 1.00 95.88 188 TYR A CA 1
ATOM 1461 C C . TYR A 1 188 ? -7.990 7.518 4.153 1.00 95.88 188 TYR A C 1
ATOM 1463 O O . TYR A 1 188 ? -8.084 8.020 3.037 1.00 95.88 188 TYR A O 1
ATOM 1471 N N . ARG A 1 189 ? -8.225 8.207 5.274 1.00 93.12 189 ARG A N 1
ATOM 1472 C CA . ARG A 1 189 ? -8.779 9.570 5.303 1.00 93.12 189 ARG A CA 1
ATOM 1473 C C . ARG A 1 189 ? -7.972 10.566 4.464 1.00 93.12 189 ARG A C 1
ATOM 1475 O O . ARG A 1 189 ? -8.551 11.341 3.713 1.00 93.12 189 ARG A O 1
ATOM 1482 N N . ASP A 1 190 ? -6.648 10.512 4.579 1.00 95.25 190 ASP A N 1
ATOM 1483 C CA . ASP A 1 190 ? -5.729 11.424 3.884 1.00 95.25 190 ASP A CA 1
ATOM 1484 C C . ASP A 1 190 ? -5.137 10.803 2.603 1.00 95.25 190 ASP A C 1
ATOM 1486 O O . ASP A 1 190 ? -4.181 11.323 2.020 1.00 95.25 190 ASP A O 1
ATOM 1490 N N . GLY A 1 191 ? -5.677 9.664 2.156 1.00 95.62 191 GLY A N 1
ATOM 1491 C CA . GLY A 1 191 ? -5.183 8.931 0.996 1.00 95.62 191 GLY A CA 1
ATOM 1492 C C . GLY A 1 191 ? -3.686 8.629 1.077 1.00 95.62 191 GLY A C 1
ATOM 1493 O O . GLY A 1 191 ? -3.183 8.178 2.104 1.00 95.62 191 GLY A O 1
ATOM 1494 N N . LEU A 1 192 ? -2.954 8.936 0.000 1.00 96.12 192 LEU A N 1
ATOM 1495 C CA . LEU A 1 192 ? -1.495 8.758 -0.081 1.00 96.12 192 LEU A CA 1
ATOM 1496 C C . LEU A 1 192 ? -0.699 9.590 0.940 1.00 96.12 192 LEU A C 1
ATOM 1498 O O . LEU A 1 192 ? 0.478 9.315 1.148 1.00 96.12 192 LEU A O 1
ATOM 1502 N N . ARG A 1 193 ? -1.306 10.616 1.552 1.00 95.75 193 ARG A N 1
ATOM 1503 C CA . ARG A 1 193 ? -0.664 11.445 2.585 1.00 95.75 193 ARG A CA 1
ATOM 1504 C C . ARG A 1 193 ? -0.842 10.893 3.997 1.00 95.75 193 ARG A C 1
ATOM 1506 O O . ARG A 1 193 ? -0.281 11.455 4.932 1.00 95.75 193 ARG A O 1
ATOM 1513 N N . SER A 1 194 ? -1.619 9.826 4.163 1.00 95.62 194 SER A N 1
ATOM 1514 C CA . SER A 1 194 ? -1.813 9.202 5.467 1.00 95.62 194 SER A CA 1
ATOM 1515 C C . SER A 1 194 ? -0.505 8.608 5.989 1.00 95.62 194 SER A C 1
ATOM 1517 O O . SER A 1 194 ? 0.238 7.968 5.252 1.00 95.62 194 SER A O 1
ATOM 1519 N N . GLU A 1 195 ? -0.259 8.741 7.291 1.00 94.19 195 GLU A N 1
ATOM 1520 C CA . GLU A 1 195 ? 0.897 8.128 7.963 1.00 94.19 195 GLU A CA 1
ATOM 1521 C C . GLU A 1 195 ? 0.909 6.591 7.873 1.00 94.19 195 GLU A C 1
ATOM 1523 O O . GLU A 1 195 ? 1.961 5.972 8.028 1.00 94.19 195 GLU A O 1
ATOM 1528 N N . CYS A 1 196 ? -0.250 5.978 7.611 1.00 95.19 196 CYS A N 1
ATOM 1529 C CA . CYS A 1 196 ? -0.393 4.535 7.431 1.00 95.19 196 CYS A CA 1
ATOM 1530 C C . CYS A 1 196 ? -0.059 4.064 6.006 1.00 95.19 196 CYS A C 1
ATOM 1532 O O . CYS A 1 196 ? -0.058 2.858 5.754 1.00 95.19 196 CYS A O 1
ATOM 1534 N N . VAL A 1 197 ? 0.194 4.993 5.077 1.00 97.38 197 VAL A N 1
ATOM 1535 C CA . VAL A 1 197 ? 0.466 4.708 3.667 1.00 97.38 197 VAL A CA 1
ATOM 1536 C C . VAL A 1 197 ? 1.917 5.057 3.349 1.00 97.38 197 VAL A C 1
ATOM 1538 O O . VAL A 1 197 ? 2.398 6.149 3.651 1.00 97.38 197 VAL A O 1
ATOM 1541 N N . ARG A 1 198 ? 2.636 4.129 2.718 1.00 97.06 198 ARG A N 1
ATOM 1542 C CA . ARG A 1 198 ? 4.017 4.328 2.263 1.00 97.06 198 ARG A CA 1
ATOM 1543 C C . ARG A 1 198 ? 4.132 3.989 0.785 1.00 97.06 198 ARG A C 1
ATOM 1545 O O . ARG A 1 198 ? 3.797 2.882 0.374 1.00 97.06 198 ARG A O 1
ATOM 1552 N N . LEU A 1 199 ? 4.623 4.950 0.008 1.00 96.88 199 LEU A N 1
ATOM 1553 C CA . LEU A 1 199 ? 4.906 4.803 -1.415 1.00 96.88 199 LEU A CA 1
ATOM 1554 C C . LEU A 1 199 ? 6.416 4.682 -1.629 1.00 96.88 199 LEU A C 1
ATOM 1556 O O . LEU A 1 199 ? 7.174 5.574 -1.254 1.00 96.88 199 LEU A O 1
ATOM 1560 N N . PHE A 1 200 ? 6.828 3.603 -2.281 1.00 96.50 200 PHE A N 1
ATOM 1561 C CA . PHE A 1 200 ? 8.196 3.323 -2.682 1.00 96.50 200 PHE A CA 1
ATOM 1562 C C . PHE A 1 200 ? 8.277 3.267 -4.203 1.00 96.50 200 PHE A C 1
ATOM 1564 O O . PHE A 1 200 ? 7.877 2.291 -4.820 1.00 96.50 200 PHE A O 1
ATOM 1571 N N . ILE A 1 201 ? 8.821 4.316 -4.808 1.00 95.62 201 ILE A N 1
ATOM 1572 C CA . ILE A 1 201 ? 9.180 4.330 -6.230 1.00 95.62 201 ILE A CA 1
ATOM 1573 C C . ILE A 1 201 ? 10.571 3.712 -6.387 1.00 95.62 201 ILE A C 1
ATOM 1575 O O . ILE A 1 201 ? 11.534 4.282 -5.862 1.00 95.62 201 ILE A O 1
ATOM 1579 N N . SER A 1 202 ? 10.687 2.585 -7.097 1.00 92.69 202 SER A N 1
ATOM 1580 C CA . SER A 1 202 ? 11.936 1.811 -7.193 1.00 92.69 202 SER A CA 1
ATOM 1581 C C . SER A 1 202 ? 13.121 2.643 -7.683 1.00 92.69 202 SER A C 1
ATOM 1583 O O . SER A 1 202 ? 14.165 2.682 -7.035 1.00 92.69 202 SER A O 1
ATOM 1585 N N . LEU A 1 203 ? 12.944 3.373 -8.786 1.00 91.56 203 LEU A N 1
ATOM 1586 C CA . LEU A 1 203 ? 14.010 4.170 -9.402 1.00 91.56 203 LEU A CA 1
ATOM 1587 C C . LEU A 1 203 ? 14.448 5.382 -8.571 1.00 91.56 203 LEU A C 1
ATOM 1589 O O . LEU A 1 203 ? 15.566 5.861 -8.737 1.00 91.56 203 LEU A O 1
ATOM 1593 N N . PHE A 1 204 ? 13.581 5.882 -7.692 1.00 94.00 204 PHE A N 1
ATOM 1594 C CA . PHE A 1 204 ? 13.874 7.056 -6.873 1.00 94.00 204 PHE A CA 1
ATOM 1595 C C . PHE A 1 204 ? 14.479 6.668 -5.521 1.00 94.00 204 PHE A C 1
ATOM 1597 O O . PHE A 1 204 ? 15.477 7.243 -5.097 1.00 94.00 204 PHE A O 1
ATOM 1604 N N . HIS A 1 205 ? 13.896 5.675 -4.846 1.00 93.81 205 HIS A N 1
ATOM 1605 C CA . HIS A 1 205 ? 14.343 5.268 -3.513 1.00 93.81 205 HIS A CA 1
ATOM 1606 C C . HIS A 1 205 ? 15.498 4.266 -3.553 1.00 93.81 205 HIS A C 1
ATOM 1608 O O . HIS A 1 205 ? 16.294 4.222 -2.617 1.00 93.81 205 HIS A O 1
ATOM 1614 N N . PHE A 1 206 ? 15.612 3.477 -4.626 1.00 93.69 206 PHE A N 1
ATOM 1615 C CA . PHE A 1 206 ? 16.607 2.411 -4.755 1.00 93.69 206 PHE A CA 1
ATOM 1616 C C . PHE A 1 206 ? 17.417 2.522 -6.065 1.00 93.69 206 PHE A C 1
ATOM 1618 O O . PHE A 1 206 ? 17.493 1.552 -6.821 1.00 93.69 206 PHE A O 1
ATOM 1625 N N . PRO A 1 207 ? 18.053 3.676 -6.356 1.00 92.06 207 PRO A N 1
ATOM 1626 C CA . PRO A 1 207 ? 18.660 3.944 -7.664 1.00 92.06 207 PRO A CA 1
ATOM 1627 C C . PRO A 1 207 ? 19.909 3.102 -7.959 1.00 92.06 207 PRO A C 1
ATOM 1629 O O . PRO A 1 207 ? 20.192 2.792 -9.113 1.00 92.06 207 PRO A O 1
ATOM 1632 N N . HIS A 1 208 ? 20.694 2.745 -6.935 1.00 91.94 208 HIS A N 1
ATOM 1633 C CA . HIS A 1 208 ? 22.021 2.156 -7.121 1.00 91.94 208 HIS A CA 1
ATOM 1634 C C . HIS A 1 208 ? 22.147 0.765 -6.498 1.00 91.94 208 HIS A C 1
ATOM 1636 O O . HIS A 1 208 ? 22.040 0.587 -5.285 1.00 91.94 208 HIS A O 1
ATOM 1642 N N . HIS A 1 209 ? 22.527 -0.218 -7.314 1.00 87.62 209 HIS A N 1
ATOM 1643 C CA . HIS A 1 209 ? 22.701 -1.605 -6.872 1.00 87.62 209 HIS A CA 1
ATOM 1644 C C . HIS A 1 209 ? 23.804 -1.806 -5.817 1.00 87.62 209 HIS A C 1
ATOM 1646 O O . HIS A 1 209 ? 23.773 -2.780 -5.066 1.00 87.62 209 HIS A O 1
ATOM 1652 N N . LYS A 1 210 ? 24.760 -0.874 -5.711 1.00 91.00 210 LYS A N 1
ATOM 1653 C CA . LYS A 1 210 ? 25.850 -0.930 -4.723 1.00 91.00 210 LYS A CA 1
ATOM 1654 C C . LYS A 1 210 ? 25.357 -0.806 -3.275 1.00 91.00 210 LYS A C 1
ATOM 1656 O O . LYS A 1 210 ? 25.994 -1.339 -2.375 1.00 91.00 210 LYS A O 1
ATOM 1661 N N . TYR A 1 211 ? 24.228 -0.133 -3.048 1.00 92.69 211 TYR A N 1
ATOM 1662 C CA . TYR A 1 211 ? 23.704 0.152 -1.706 1.00 92.69 211 TYR A CA 1
ATOM 1663 C C . TYR A 1 211 ? 22.499 -0.723 -1.327 1.00 92.69 211 TYR A C 1
ATOM 1665 O O . TYR A 1 211 ? 21.778 -0.413 -0.382 1.00 92.69 211 TYR A O 1
ATOM 1673 N N . VAL A 1 212 ? 22.280 -1.838 -2.033 1.00 92.88 212 VAL A N 1
ATOM 1674 C CA . VAL A 1 212 ? 21.125 -2.730 -1.822 1.00 92.88 212 VAL A CA 1
ATOM 1675 C C . VAL A 1 212 ? 21.010 -3.224 -0.379 1.00 92.88 212 VAL A C 1
ATOM 1677 O O . VAL A 1 212 ? 19.903 -3.277 0.151 1.00 92.88 212 VAL A O 1
ATOM 1680 N N . ASP A 1 213 ? 22.124 -3.535 0.285 1.00 93.00 213 ASP A N 1
ATOM 1681 C CA . ASP A 1 213 ? 22.096 -4.010 1.675 1.00 93.00 213 ASP A CA 1
ATOM 1682 C C . ASP A 1 213 ? 21.665 -2.905 2.659 1.00 93.00 213 ASP A C 1
ATOM 1684 O O . ASP A 1 213 ? 20.915 -3.169 3.602 1.00 93.00 213 ASP A O 1
ATOM 1688 N N . LEU A 1 214 ? 22.044 -1.649 2.391 1.00 94.81 214 LEU A N 1
ATOM 1689 C CA . LEU A 1 214 ? 21.577 -0.486 3.151 1.00 94.81 214 LEU A CA 1
ATOM 1690 C C . LEU A 1 214 ? 20.073 -0.266 2.940 1.00 94.81 214 LEU A C 1
ATOM 1692 O O . LEU A 1 214 ? 19.322 -0.136 3.908 1.00 94.81 214 LEU A O 1
ATOM 1696 N N . TYR A 1 215 ? 19.624 -0.282 1.684 1.00 94.94 215 TYR A N 1
ATOM 1697 C CA . TYR A 1 215 ? 18.213 -0.125 1.329 1.00 94.94 215 TYR A CA 1
ATOM 1698 C C . TYR A 1 215 ? 17.345 -1.231 1.930 1.00 94.94 215 TYR A C 1
ATOM 1700 O O . TYR A 1 215 ? 16.251 -0.966 2.421 1.00 94.94 215 TYR A O 1
ATOM 1708 N N . LYS A 1 216 ? 17.855 -2.464 1.982 1.00 94.56 216 LYS A N 1
ATOM 1709 C CA . LYS A 1 216 ? 17.201 -3.598 2.639 1.00 94.56 216 LYS A CA 1
ATOM 1710 C C . LYS A 1 216 ? 16.967 -3.337 4.125 1.00 94.56 216 LYS A C 1
ATOM 1712 O O . LYS A 1 216 ? 15.871 -3.597 4.621 1.00 94.56 216 LYS A O 1
ATOM 1717 N N . ALA A 1 217 ? 17.972 -2.828 4.835 1.00 94.62 217 ALA A N 1
ATOM 1718 C CA . ALA A 1 217 ? 17.836 -2.491 6.249 1.00 94.62 217 ALA A CA 1
ATOM 1719 C C . ALA A 1 217 ? 16.832 -1.345 6.467 1.00 94.62 217 ALA A C 1
ATOM 1721 O O . ALA A 1 217 ? 15.963 -1.444 7.336 1.00 94.62 217 ALA A O 1
ATOM 1722 N N . GLN A 1 218 ? 16.904 -0.295 5.643 1.00 94.62 218 GLN A N 1
ATOM 1723 C CA . GLN A 1 218 ? 15.982 0.844 5.698 1.00 94.62 218 GLN A CA 1
ATOM 1724 C C . GLN A 1 218 ? 14.534 0.427 5.422 1.00 94.62 218 GLN A C 1
ATOM 1726 O O . GLN A 1 218 ? 13.643 0.775 6.195 1.00 94.62 218 GLN A O 1
ATOM 1731 N N . LEU A 1 219 ? 14.304 -0.378 4.384 1.00 95.19 219 LEU A N 1
ATOM 1732 C CA . LEU A 1 219 ? 12.979 -0.858 4.005 1.00 95.19 219 LEU A CA 1
ATOM 1733 C C . LEU A 1 219 ? 12.347 -1.703 5.116 1.00 95.19 219 LEU A C 1
ATOM 1735 O O . LEU A 1 219 ? 11.206 -1.461 5.501 1.00 95.19 219 LEU A O 1
ATOM 1739 N N . LYS A 1 220 ? 13.102 -2.649 5.692 1.00 94.31 220 LYS A N 1
ATOM 1740 C CA . LYS A 1 220 ? 12.632 -3.456 6.832 1.00 94.31 220 LYS A CA 1
ATOM 1741 C C . LYS A 1 220 ? 12.238 -2.588 8.022 1.00 94.31 220 LYS A C 1
ATOM 1743 O O . LYS A 1 220 ? 11.192 -2.816 8.625 1.00 94.31 220 LYS A O 1
ATOM 1748 N N . LYS A 1 221 ? 13.067 -1.591 8.343 1.00 94.62 221 LYS A N 1
ATOM 1749 C CA . LYS A 1 221 ? 12.806 -0.652 9.434 1.00 94.62 221 LYS A CA 1
ATOM 1750 C C . LYS A 1 221 ? 11.521 0.140 9.181 1.00 94.62 221 LYS A C 1
ATOM 1752 O O . LYS A 1 221 ? 10.636 0.127 10.027 1.00 94.62 221 LYS A O 1
ATOM 1757 N N . GLN A 1 222 ? 11.377 0.743 8.000 1.00 94.94 222 GLN A N 1
ATOM 1758 C CA . GLN A 1 222 ? 10.200 1.543 7.654 1.00 94.94 222 GLN A CA 1
ATOM 1759 C C . GLN A 1 222 ? 8.905 0.726 7.632 1.00 94.94 222 GLN A C 1
ATOM 1761 O O . GLN A 1 222 ? 7.875 1.212 8.103 1.00 94.94 222 GLN A O 1
ATOM 1766 N N . ILE A 1 223 ? 8.945 -0.510 7.118 1.00 94.44 223 ILE A N 1
ATOM 1767 C CA . ILE A 1 223 ? 7.793 -1.420 7.158 1.00 94.44 223 ILE A CA 1
ATOM 1768 C C . ILE A 1 223 ? 7.435 -1.730 8.612 1.00 94.44 223 ILE A C 1
ATOM 1770 O O . ILE A 1 223 ? 6.295 -1.510 9.012 1.00 94.44 223 ILE A O 1
ATOM 1774 N N . SER A 1 224 ? 8.402 -2.168 9.423 1.00 93.19 224 SER A N 1
ATOM 1775 C CA . SER A 1 224 ? 8.156 -2.521 10.824 1.00 93.19 224 SER A CA 1
ATOM 1776 C C . SER A 1 224 ? 7.588 -1.350 11.629 1.00 93.19 224 SER A C 1
ATOM 1778 O O . SER A 1 224 ? 6.601 -1.525 12.338 1.00 93.19 224 SER A O 1
ATOM 1780 N N . GLU A 1 225 ? 8.166 -0.156 11.501 1.00 93.94 225 GLU A N 1
ATOM 1781 C CA . GLU A 1 225 ? 7.689 1.053 12.185 1.00 93.94 225 GLU A CA 1
ATOM 1782 C C . GLU A 1 225 ? 6.268 1.424 11.744 1.00 93.94 225 GLU A C 1
ATOM 1784 O O . GLU A 1 225 ? 5.410 1.719 12.573 1.00 93.94 225 GLU A O 1
ATOM 1789 N N . THR A 1 226 ? 5.980 1.354 10.441 1.00 94.25 226 THR A N 1
ATOM 1790 C CA . THR A 1 226 ? 4.650 1.696 9.917 1.00 94.25 226 THR A CA 1
ATOM 1791 C C . THR A 1 226 ? 3.593 0.682 10.359 1.00 94.25 226 THR A C 1
ATOM 1793 O O . THR A 1 226 ? 2.486 1.088 10.703 1.00 94.25 226 THR A O 1
ATOM 1796 N N . VAL A 1 227 ? 3.908 -0.619 10.412 1.00 92.12 227 VAL A N 1
ATOM 1797 C CA . VAL A 1 227 ? 2.955 -1.629 10.910 1.00 92.12 227 VAL A CA 1
ATOM 1798 C C . VAL A 1 227 ? 2.719 -1.493 12.418 1.00 92.12 227 VAL A C 1
ATOM 1800 O O . VAL A 1 227 ? 1.600 -1.695 12.886 1.00 92.12 227 VAL A O 1
ATOM 1803 N N . GLN A 1 228 ? 3.748 -1.119 13.184 1.00 90.19 228 GLN A N 1
ATOM 1804 C CA . GLN A 1 228 ? 3.597 -0.832 14.614 1.00 90.19 228 GLN A CA 1
ATOM 1805 C C . GLN A 1 228 ? 2.693 0.382 14.863 1.00 90.19 228 GLN A C 1
ATOM 1807 O O . GLN A 1 228 ? 1.898 0.362 15.800 1.00 90.19 228 GLN A O 1
ATOM 1812 N N . LEU A 1 229 ? 2.785 1.410 14.014 1.00 89.88 229 LEU A N 1
ATOM 1813 C CA . LEU A 1 229 ? 1.922 2.592 14.075 1.00 89.88 229 LEU A CA 1
ATOM 1814 C C . LEU A 1 229 ? 0.489 2.286 13.624 1.00 89.88 229 LEU A C 1
ATOM 1816 O O . LEU A 1 229 ? -0.464 2.663 14.300 1.00 89.88 229 LEU A O 1
ATOM 1820 N N . CYS A 1 230 ? 0.340 1.600 12.489 1.00 90.56 230 CYS A N 1
ATOM 1821 C CA . CYS A 1 230 ? -0.947 1.294 11.879 1.00 90.56 230 CYS A CA 1
ATOM 1822 C C . CYS A 1 230 ? -1.058 -0.203 11.569 1.00 90.56 230 CYS A C 1
ATOM 1824 O O . CYS A 1 230 ? -0.416 -0.718 10.649 1.00 90.56 230 CYS A O 1
ATOM 1826 N N . LYS A 1 231 ? -1.969 -0.892 12.272 1.00 88.69 231 LYS A N 1
ATOM 1827 C CA . LYS A 1 231 ? -2.247 -2.325 12.050 1.00 88.69 231 LYS A CA 1
ATOM 1828 C C . LYS A 1 231 ? -2.641 -2.624 10.599 1.00 88.69 231 LYS A C 1
ATOM 1830 O O . LYS A 1 231 ? -2.227 -3.641 10.052 1.00 88.69 231 LYS A O 1
ATOM 1835 N N . GLN A 1 232 ? -3.446 -1.744 9.998 1.00 93.25 232 GLN A N 1
ATOM 1836 C CA . GLN A 1 232 ? -3.806 -1.780 8.580 1.00 93.25 232 GLN A CA 1
ATOM 1837 C C . GLN A 1 232 ? -2.977 -0.735 7.831 1.00 93.25 232 GLN A C 1
ATOM 1839 O O . GLN A 1 232 ? -3.439 0.371 7.560 1.00 93.25 232 GLN A O 1
ATOM 1844 N N . SER A 1 233 ? -1.731 -1.071 7.528 1.00 95.25 233 SER A N 1
ATOM 1845 C CA . SER A 1 233 ? -0.828 -0.240 6.728 1.00 95.25 233 SER A CA 1
ATOM 1846 C C . SER A 1 233 ? -0.913 -0.604 5.247 1.00 95.25 233 SER A C 1
ATOM 1848 O O . SER A 1 233 ? -1.209 -1.747 4.902 1.00 95.25 233 SER A O 1
ATOM 1850 N N . LEU A 1 234 ? -0.655 0.369 4.375 1.00 97.25 234 LEU A N 1
ATOM 1851 C CA . LEU A 1 234 ? -0.638 0.193 2.926 1.00 97.25 234 LEU A CA 1
ATOM 1852 C C . LEU A 1 234 ? 0.752 0.524 2.392 1.00 97.25 234 LEU A C 1
ATOM 1854 O O . LEU A 1 234 ? 1.230 1.650 2.529 1.00 97.25 234 LEU A O 1
ATOM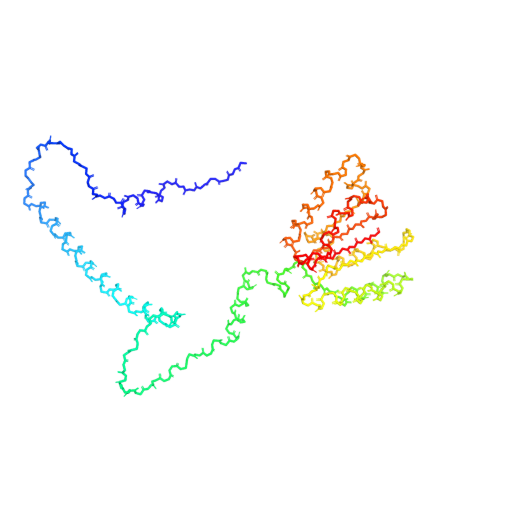 1858 N N . PHE A 1 235 ? 1.378 -0.452 1.750 1.00 97.50 235 PHE A N 1
ATOM 1859 C CA . PHE A 1 235 ? 2.673 -0.312 1.101 1.00 97.50 235 PHE A CA 1
ATOM 1860 C C . PHE A 1 235 ? 2.488 -0.410 -0.407 1.00 97.50 235 PHE A C 1
ATOM 1862 O O . PHE A 1 235 ? 1.962 -1.402 -0.905 1.00 97.50 235 PHE A O 1
ATOM 1869 N N . ILE A 1 236 ? 2.914 0.621 -1.126 1.00 97.94 236 ILE A N 1
ATOM 1870 C CA . ILE A 1 236 ? 2.821 0.702 -2.582 1.00 97.94 236 ILE A CA 1
ATOM 1871 C C . ILE A 1 236 ? 4.240 0.691 -3.136 1.00 97.94 236 ILE A C 1
ATOM 1873 O O . ILE A 1 236 ? 5.024 1.579 -2.813 1.00 97.94 236 ILE A O 1
ATOM 1877 N N . PHE A 1 237 ? 4.561 -0.297 -3.960 1.00 96.88 237 PHE A N 1
ATOM 1878 C CA . PHE A 1 237 ? 5.820 -0.404 -4.686 1.00 96.88 237 PHE A CA 1
ATOM 1879 C C . PHE A 1 237 ? 5.548 -0.073 -6.149 1.00 96.88 237 PHE A C 1
ATOM 1881 O O . PHE A 1 237 ? 4.944 -0.872 -6.855 1.00 96.88 237 PHE A O 1
ATOM 1888 N N . ASP A 1 238 ? 5.947 1.127 -6.559 1.00 95.81 238 ASP A N 1
ATOM 1889 C CA . ASP A 1 238 ? 5.804 1.624 -7.926 1.00 95.81 238 ASP A CA 1
ATOM 1890 C C . ASP A 1 238 ? 7.056 1.292 -8.740 1.00 95.81 238 ASP A C 1
ATOM 1892 O O . ASP A 1 238 ? 8.179 1.369 -8.218 1.00 95.81 238 ASP A O 1
ATOM 1896 N N . GLU A 1 239 ? 6.861 0.940 -10.010 1.00 93.69 239 GLU A N 1
ATOM 1897 C CA . GLU A 1 239 ? 7.894 0.383 -10.890 1.00 93.69 239 GLU A CA 1
ATOM 1898 C C . GLU A 1 239 ? 8.540 -0.859 -10.250 1.00 93.69 239 GLU A C 1
ATOM 1900 O O . GLU A 1 239 ? 9.768 -0.954 -10.092 1.00 93.69 239 GLU A O 1
ATOM 1905 N N . ALA A 1 240 ? 7.707 -1.786 -9.770 1.00 92.19 240 ALA A N 1
ATOM 1906 C CA . ALA A 1 240 ? 8.149 -2.957 -9.019 1.00 92.19 240 ALA A CA 1
ATOM 1907 C C . ALA A 1 240 ? 9.002 -3.912 -9.869 1.00 92.19 240 ALA A C 1
ATOM 1909 O O . ALA A 1 240 ? 9.859 -4.614 -9.331 1.00 92.19 240 ALA A O 1
ATOM 1910 N N . GLU A 1 241 ? 8.842 -3.903 -11.193 1.00 90.69 241 GLU A N 1
ATOM 1911 C CA . GLU A 1 241 ? 9.666 -4.660 -12.137 1.00 90.69 241 GLU A CA 1
ATOM 1912 C C . GLU A 1 241 ? 11.133 -4.205 -12.157 1.00 90.69 241 GLU A C 1
ATOM 1914 O O . GLU A 1 241 ? 12.017 -4.974 -12.532 1.00 90.69 241 GLU A O 1
ATOM 1919 N N . LYS A 1 242 ? 11.407 -2.971 -11.717 1.00 91.50 242 LYS A N 1
ATOM 1920 C CA . LYS A 1 242 ? 12.765 -2.415 -11.598 1.00 91.50 242 LYS A CA 1
ATOM 1921 C C . LYS A 1 242 ? 13.365 -2.633 -10.208 1.00 91.50 242 LYS A C 1
ATOM 1923 O O . LYS A 1 242 ? 14.515 -2.261 -9.964 1.00 91.50 242 LYS A O 1
ATOM 1928 N N . LEU A 1 243 ? 12.607 -3.219 -9.280 1.00 91.44 243 LEU A N 1
ATOM 1929 C CA . LEU A 1 243 ? 13.069 -3.472 -7.925 1.00 91.44 243 LEU A CA 1
ATOM 1930 C C . LEU A 1 243 ? 14.073 -4.632 -7.907 1.00 91.44 243 LEU A C 1
ATOM 1932 O O . LEU A 1 243 ? 13.816 -5.726 -8.404 1.00 91.44 243 LEU A O 1
ATOM 1936 N N . HIS A 1 244 ? 15.230 -4.419 -7.281 1.00 90.69 244 HIS A N 1
ATOM 1937 C CA . HIS A 1 244 ? 16.255 -5.457 -7.182 1.00 90.69 244 HIS A CA 1
ATOM 1938 C C . HIS A 1 244 ? 15.758 -6.651 -6.342 1.00 90.69 244 HIS A C 1
ATOM 1940 O O . HIS A 1 244 ? 15.303 -6.463 -5.214 1.00 90.69 244 HIS A O 1
ATOM 1946 N N . PHE A 1 245 ? 15.936 -7.890 -6.820 1.00 89.69 245 PHE A N 1
ATOM 1947 C CA . PHE A 1 245 ? 15.407 -9.108 -6.175 1.00 89.69 245 PHE A CA 1
ATOM 1948 C C . PHE A 1 245 ? 15.753 -9.236 -4.676 1.00 89.69 245 PHE A C 1
ATOM 1950 O O . PHE A 1 245 ? 14.896 -9.557 -3.860 1.00 89.69 245 PHE A O 1
ATOM 1957 N N . ARG A 1 246 ? 16.983 -8.874 -4.276 1.00 88.25 246 ARG A N 1
ATOM 1958 C CA . ARG A 1 246 ? 17.405 -8.853 -2.857 1.00 88.25 246 ARG A CA 1
ATOM 1959 C C . ARG A 1 246 ? 16.553 -7.956 -1.939 1.00 88.25 246 ARG A C 1
ATOM 1961 O O . ARG A 1 246 ? 16.552 -8.177 -0.725 1.00 88.25 246 ARG A O 1
ATOM 1968 N N . LEU A 1 247 ? 15.862 -6.949 -2.482 1.00 91.25 247 LEU A N 1
ATOM 1969 C CA . LEU A 1 247 ? 14.895 -6.128 -1.743 1.00 91.25 247 LEU A CA 1
ATOM 1970 C C . LEU A 1 247 ? 13.550 -6.847 -1.593 1.00 91.25 247 LEU A C 1
ATOM 1972 O O . LEU A 1 247 ? 12.962 -6.783 -0.518 1.00 91.25 247 LEU A O 1
ATOM 1976 N N . LEU A 1 248 ? 13.105 -7.608 -2.597 1.00 87.88 248 LEU A N 1
ATOM 1977 C CA . LEU A 1 248 ? 11.917 -8.466 -2.479 1.00 87.88 248 LEU A CA 1
ATOM 1978 C C . LEU A 1 248 ? 12.100 -9.526 -1.383 1.00 87.88 248 LEU A C 1
ATOM 1980 O O . LEU A 1 248 ? 11.203 -9.727 -0.562 1.00 87.88 248 LEU A O 1
ATOM 1984 N N . ASP A 1 249 ? 13.296 -10.112 -1.277 1.00 87.00 249 ASP A N 1
ATOM 1985 C CA . ASP A 1 249 ? 13.644 -11.039 -0.189 1.00 87.00 249 ASP A CA 1
ATOM 1986 C C . ASP A 1 249 ? 13.532 -10.396 1.201 1.00 87.00 24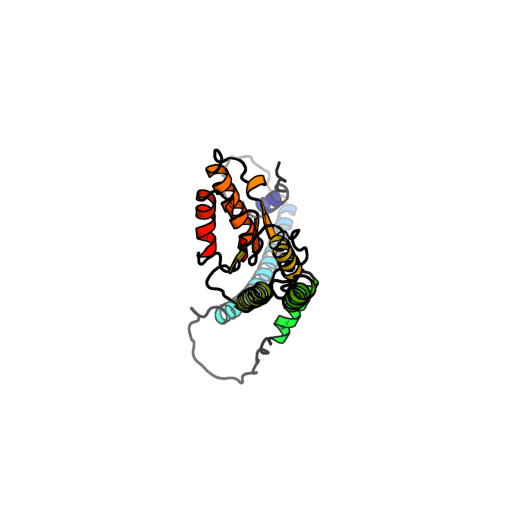9 ASP A C 1
ATOM 1988 O O . ASP A 1 249 ? 13.343 -11.080 2.208 1.00 87.00 249 ASP A O 1
ATOM 1992 N N . ALA A 1 250 ? 13.667 -9.070 1.283 1.00 89.88 250 ALA A N 1
ATOM 1993 C CA . ALA A 1 250 ? 13.495 -8.327 2.523 1.00 89.88 250 ALA A CA 1
ATOM 1994 C C . ALA A 1 250 ? 12.024 -8.159 2.912 1.00 89.88 250 ALA A C 1
ATOM 1996 O O . ALA A 1 250 ? 11.734 -8.106 4.106 1.00 89.88 250 ALA A O 1
ATOM 1997 N N . ILE A 1 251 ? 11.131 -8.075 1.922 1.00 91.38 251 ILE A N 1
ATOM 1998 C CA . ILE A 1 251 ? 9.686 -7.873 2.094 1.00 91.38 251 ILE A CA 1
ATOM 1999 C C . ILE A 1 251 ? 8.985 -9.204 2.383 1.00 91.38 251 ILE A C 1
ATOM 2001 O O . ILE A 1 251 ? 8.060 -9.247 3.190 1.00 91.38 251 ILE A O 1
ATOM 2005 N N . LYS A 1 252 ? 9.449 -10.301 1.769 1.00 89.88 252 LYS A N 1
ATOM 2006 C CA . LYS A 1 252 ? 8.841 -11.640 1.846 1.00 89.88 252 LYS A CA 1
ATOM 2007 C C . LYS A 1 252 ? 8.404 -12.080 3.257 1.00 89.88 252 LYS A C 1
ATOM 2009 O O . LYS A 1 252 ? 7.288 -12.590 3.367 1.00 89.88 252 LYS A O 1
ATOM 2014 N N . PRO A 1 253 ? 9.187 -11.869 4.337 1.00 88.94 253 PRO A N 1
ATOM 2015 C CA . PRO A 1 253 ? 8.754 -12.229 5.689 1.00 88.94 253 PRO A CA 1
ATOM 2016 C C . PRO A 1 253 ? 7.459 -11.526 6.124 1.00 88.94 253 PRO A C 1
ATOM 2018 O O . PRO A 1 253 ? 6.594 -12.153 6.725 1.00 88.94 253 PRO A O 1
ATOM 2021 N N . PHE A 1 254 ? 7.265 -10.260 5.748 1.00 87.75 254 PHE A N 1
ATOM 2022 C CA . PHE A 1 254 ? 6.092 -9.467 6.136 1.00 87.75 254 PHE A CA 1
ATOM 2023 C C . PHE A 1 254 ? 4.805 -9.864 5.402 1.00 87.75 254 PHE A C 1
ATOM 2025 O O . PHE A 1 254 ? 3.725 -9.459 5.816 1.00 87.75 254 PHE A O 1
ATOM 2032 N N . LEU A 1 255 ? 4.901 -10.653 4.326 1.00 86.25 255 LEU A N 1
ATOM 2033 C CA . LEU A 1 255 ? 3.734 -11.106 3.563 1.00 86.25 255 LEU A CA 1
ATOM 2034 C C . LEU A 1 255 ? 3.051 -12.327 4.200 1.00 86.25 255 LEU A C 1
ATOM 2036 O O . LEU A 1 255 ? 1.850 -12.525 4.027 1.00 86.25 255 LEU A O 1
ATOM 2040 N N . GLY A 1 256 ? 3.818 -13.167 4.905 1.00 73.69 256 GLY A N 1
ATOM 2041 C CA . GLY A 1 256 ? 3.354 -14.472 5.394 1.00 73.69 256 GLY A CA 1
ATOM 2042 C C . GLY A 1 256 ? 3.525 -14.717 6.891 1.00 73.69 256 GLY A C 1
ATOM 2043 O O . GLY A 1 256 ? 3.114 -15.770 7.372 1.00 73.69 256 GLY A O 1
ATOM 2044 N N . GLN A 1 257 ? 4.141 -13.794 7.630 1.00 72.88 257 GLN A N 1
ATOM 2045 C CA . GLN A 1 257 ? 4.375 -13.971 9.059 1.00 72.88 257 GLN A CA 1
ATOM 2046 C C . GLN A 1 257 ? 3.115 -13.670 9.884 1.00 72.88 257 GLN A C 1
ATOM 2048 O O . GLN A 1 257 ? 2.394 -12.702 9.647 1.00 72.88 257 GLN A O 1
ATOM 2053 N N . VAL A 1 258 ? 2.895 -14.500 10.907 1.00 64.88 258 VAL A N 1
ATOM 2054 C CA . VAL A 1 258 ? 1.745 -14.469 11.825 1.00 64.88 258 VAL A CA 1
ATOM 2055 C C . VAL A 1 258 ? 1.567 -13.125 12.543 1.00 64.88 258 VAL A C 1
ATOM 2057 O O . VAL A 1 258 ? 0.438 -12.779 12.885 1.00 64.88 258 VAL A O 1
ATOM 2060 N N . ASP A 1 259 ? 2.632 -12.350 12.726 1.00 69.94 259 ASP A N 1
ATOM 2061 C CA . ASP A 1 259 ? 2.576 -11.050 13.407 1.00 69.94 259 ASP A CA 1
ATOM 2062 C C . ASP A 1 259 ? 2.095 -9.911 12.490 1.00 69.94 259 ASP A C 1
ATOM 2064 O O . ASP A 1 259 ? 1.572 -8.901 12.961 1.00 69.94 259 ASP A O 1
ATOM 2068 N N . TYR A 1 260 ? 2.198 -10.085 11.168 1.00 77.88 260 TYR A N 1
ATOM 2069 C CA . TYR A 1 260 ? 1.933 -9.055 10.159 1.00 77.88 260 TYR A CA 1
ATOM 2070 C C . TYR A 1 260 ? 0.716 -9.422 9.294 1.00 77.88 260 TYR A C 1
ATOM 2072 O O . TYR A 1 260 ? 0.803 -9.558 8.079 1.00 77.88 260 TYR A O 1
ATOM 2080 N N . ARG A 1 261 ? -0.450 -9.601 9.927 1.00 80.50 261 ARG A N 1
ATOM 2081 C CA . ARG A 1 261 ? -1.655 -10.141 9.258 1.00 80.50 261 ARG A CA 1
ATOM 2082 C C . ARG A 1 261 ? -2.492 -9.122 8.480 1.00 80.50 261 ARG A C 1
ATOM 2084 O O . ARG A 1 261 ? -3.154 -9.490 7.520 1.00 80.50 261 ARG A O 1
ATOM 2091 N N . ARG A 1 262 ? -2.514 -7.858 8.911 1.00 89.25 262 ARG A N 1
ATOM 2092 C CA . ARG A 1 262 ? -3.371 -6.792 8.349 1.00 89.25 262 ARG A CA 1
ATOM 2093 C C . ARG A 1 262 ? -2.742 -5.763 7.383 1.00 89.25 262 ARG A C 1
ATOM 2095 O O . ARG A 1 262 ? -3.500 -4.898 6.940 1.00 89.25 262 ARG A O 1
ATOM 2102 N N . PRO A 1 263 ? -1.450 -5.803 7.007 1.00 94.19 263 PRO A N 1
ATOM 2103 C CA . PRO A 1 263 ? -0.952 -4.926 5.953 1.00 94.19 263 PRO A CA 1
ATOM 2104 C C . PRO A 1 263 ? -1.523 -5.264 4.570 1.00 94.19 263 PRO A C 1
ATOM 2106 O O . PRO A 1 263 ? -1.908 -6.402 4.290 1.00 94.19 263 PRO A O 1
ATOM 2109 N N . ILE A 1 264 ? -1.518 -4.263 3.695 1.00 96.38 264 ILE A N 1
ATOM 2110 C CA . ILE A 1 264 ? -1.859 -4.365 2.279 1.00 96.38 264 ILE A CA 1
ATOM 2111 C C . ILE A 1 264 ? -0.618 -3.978 1.475 1.00 96.38 264 ILE A C 1
ATOM 2113 O O . ILE A 1 264 ? -0.039 -2.914 1.689 1.00 96.38 264 ILE A O 1
ATOM 2117 N N . PHE A 1 265 ? -0.218 -4.830 0.540 1.00 96.75 265 PHE A N 1
ATOM 2118 C CA . PHE A 1 265 ? 0.907 -4.619 -0.360 1.00 96.75 265 PHE A CA 1
ATOM 2119 C C . PHE A 1 265 ? 0.397 -4.512 -1.796 1.00 96.75 265 PHE A C 1
ATOM 2121 O O . PHE A 1 265 ? -0.277 -5.420 -2.284 1.00 96.75 265 PHE A O 1
ATOM 2128 N N . LEU A 1 266 ? 0.724 -3.408 -2.465 1.00 97.38 266 LEU A N 1
ATOM 2129 C CA . LEU A 1 266 ? 0.462 -3.182 -3.883 1.00 97.38 266 LEU A CA 1
ATOM 2130 C C . LEU A 1 266 ? 1.793 -3.131 -4.631 1.00 97.38 266 LEU A C 1
ATOM 2132 O O . LEU A 1 266 ? 2.655 -2.328 -4.282 1.00 97.38 266 LEU A O 1
ATOM 2136 N N . PHE A 1 267 ? 1.937 -3.952 -5.663 1.00 96.56 267 PHE A N 1
ATOM 2137 C CA . PHE A 1 267 ? 3.045 -3.895 -6.615 1.00 96.56 267 PHE A CA 1
ATOM 2138 C C . PHE A 1 267 ? 2.497 -3.403 -7.954 1.00 96.56 267 PHE A C 1
ATOM 2140 O O . PHE A 1 267 ? 1.510 -3.959 -8.439 1.00 96.56 267 PHE A O 1
ATOM 2147 N N . LEU A 1 268 ? 3.077 -2.332 -8.495 1.00 94.88 268 LEU A N 1
ATOM 2148 C CA . LEU A 1 268 ? 2.647 -1.661 -9.727 1.00 94.88 268 LEU A CA 1
ATOM 2149 C C . LEU A 1 268 ? 3.699 -1.808 -10.820 1.00 94.88 268 LEU A C 1
ATOM 2151 O O . LEU A 1 268 ? 4.900 -1.813 -10.466 1.00 94.88 268 LEU A O 1
#

Sequence (268 aa):
MGPGLPSRRLLLLLLLLLGGSGGQGSRGTRPPPGPWEEEGARWVRARYEAVKKQLGAVGAVSRQYWQYLACRVWQEGCQEQKEQPSPRPGWSLPLVGQDYLEILSAWYCSFGKCCKTGDCRVVNNITGLEADLNRQLHGQHLAKKVIIQAVQGFLQSPRPEKALVLSFHGWSGTGKNFVARMLASHLYRDGLRSECVRLFISLFHFPHHKYVDLYKAQLKKQISETVQLCKQSLFIFDEAEKLHFRLLDAIKPFLGQVDYRRPIFLFL

Radius of gyration: 34.56 Å; chains: 1; bounding box: 64×48×104 Å

Foldseek 3Di:
DDDDDPPDPVVVVVVVVDDDDDDDDDDDDDDDDDPVVVVVVVVVVVVVVVVVVVVVVVVVVVVVVVVVVCCVVPVPDDDDDDDDDDDDPPPPPPPCDPVVVVVVVVVVCVVHVDDPVRDPFFQQQLVQLLVCCVPPQPPPPVCSVVVSVQSVVLVPDPFFQWAAEAEDDDDPPNCQVVSQQSVQVRGGVVRCPGLLEEEAECCPLPVDPVCLVVSLVVVLVSVVVSCVVPVAGEYEYEPQVNHDVSSVVSCVCLGRPRVNRRYYYYYD

InterPro domains:
  IPR010448 Torsin [PF06309] (109-237)
  IPR010448 Torsin [PTHR10760] (11-268)
  IPR027417 P-loop containing nucleoside triphosphate hydrolase [G3DSA:3.40.50.300] (118-268)
  IPR027417 P-loop containing nucleoside triphosphate hydrolase [SSF52540] (126-259)

pLDDT: mean 74.09, std 23.21, range [26.8, 97.94]